Protein AF-J1JVD7-F1 (afdb_monomer)

Foldseek 3Di:
DDDDDDDDPPPDPPDPVVVVVVVPPPPPPPPPPPPPPPPPPVDDQDPLLVLQVVLLCQLQVHDDDDSLLSVVLVVQQCLAPVCLSVLSVVSSVLVVVQPDPHNVSSVVVCVPPDPVSVVSSVQSNCCQQCQWGPQHPVRDTHGRDQQRHCVCVVCPLPDHGPPDDNDDPPPVVDHPPPDDDDPDDPCPVVCVVVPPDPPPDDPQAPPVRDRNPDDPDDDDDPPPDDDDDDDD

Structure (mmCIF, N/CA/C/O backbone):
data_AF-J1JVD7-F1
#
_entry.id   AF-J1JVD7-F1
#
loop_
_atom_site.group_PDB
_atom_site.id
_atom_site.type_symbol
_atom_site.label_atom_id
_atom_site.label_alt_id
_atom_site.label_comp_id
_atom_site.label_asym_id
_atom_site.label_entity_id
_atom_site.label_seq_id
_atom_site.pdbx_PDB_ins_code
_atom_site.Cartn_x
_atom_site.Cartn_y
_atom_site.Cartn_z
_atom_site.occupancy
_atom_site.B_iso_or_equiv
_atom_site.auth_seq_id
_atom_site.auth_comp_id
_atom_site.auth_asym_id
_atom_site.auth_atom_id
_atom_site.pdbx_PDB_model_num
ATOM 1 N N . MET A 1 1 ? 95.348 -6.164 4.898 1.00 37.78 1 MET A N 1
ATOM 2 C CA . MET A 1 1 ? 94.941 -5.083 3.978 1.00 37.78 1 MET A CA 1
ATOM 3 C C . MET A 1 1 ? 94.431 -5.813 2.747 1.00 37.78 1 MET A C 1
ATOM 5 O O . MET A 1 1 ? 95.259 -6.357 2.042 1.00 37.78 1 MET A O 1
ATOM 9 N N . THR A 1 2 ? 93.151 -6.110 2.559 1.00 36.44 2 THR A N 1
ATOM 10 C CA . THR A 1 2 ? 91.871 -5.480 2.934 1.00 36.44 2 THR A CA 1
ATOM 11 C C . THR A 1 2 ? 90.758 -6.541 2.849 1.00 36.44 2 THR A C 1
ATOM 13 O O . THR A 1 2 ? 90.997 -7.617 2.315 1.00 36.44 2 THR A O 1
ATOM 16 N N . GLU A 1 3 ? 89.610 -6.223 3.450 1.00 43.31 3 GLU A N 1
ATOM 17 C CA . GLU A 1 3 ? 88.327 -6.946 3.501 1.00 43.31 3 GLU A CA 1
ATOM 18 C C . GLU A 1 3 ? 87.996 -7.868 2.325 1.00 43.31 3 GLU A C 1
ATOM 20 O O . GLU A 1 3 ? 88.165 -7.470 1.183 1.00 43.31 3 GLU A O 1
ATOM 25 N N . ASP A 1 4 ? 87.374 -9.011 2.634 1.00 40.56 4 ASP A N 1
ATOM 26 C CA . ASP A 1 4 ? 86.220 -9.478 1.869 1.00 40.56 4 ASP A CA 1
ATOM 27 C C . ASP A 1 4 ? 85.226 -10.203 2.790 1.00 40.56 4 ASP A C 1
ATOM 29 O O . ASP A 1 4 ? 85.554 -11.082 3.591 1.00 40.56 4 ASP A O 1
ATOM 33 N N . LEU A 1 5 ? 83.993 -9.724 2.695 1.00 49.41 5 LEU A N 1
ATOM 34 C CA . LEU A 1 5 ? 82.791 -10.081 3.429 1.00 49.41 5 LEU A CA 1
ATOM 35 C C . LEU A 1 5 ? 82.222 -11.402 2.892 1.00 49.41 5 LEU A C 1
ATOM 37 O O . LEU A 1 5 ? 82.011 -11.493 1.688 1.00 49.41 5 LEU A O 1
ATOM 41 N N . ASN A 1 6 ? 81.830 -12.359 3.745 1.00 45.66 6 ASN A N 1
ATOM 42 C CA . ASN A 1 6 ? 80.580 -13.090 3.480 1.00 45.66 6 ASN A CA 1
ATOM 43 C C . ASN A 1 6 ? 79.995 -13.813 4.707 1.00 45.66 6 ASN A C 1
ATOM 45 O O . ASN A 1 6 ? 80.343 -14.939 5.051 1.00 45.66 6 ASN A O 1
ATOM 49 N N . THR A 1 7 ? 79.100 -13.081 5.366 1.00 42.19 7 THR A N 1
ATOM 50 C CA . THR A 1 7 ? 77.788 -13.490 5.895 1.00 42.19 7 THR A CA 1
ATOM 51 C C . THR A 1 7 ? 77.611 -14.860 6.566 1.00 42.19 7 THR A C 1
ATOM 53 O O . THR A 1 7 ? 77.450 -15.903 5.937 1.00 42.19 7 THR A O 1
ATOM 56 N N . SER A 1 8 ? 77.447 -14.762 7.886 1.00 42.88 8 SER A N 1
ATOM 57 C CA . SER A 1 8 ? 76.681 -15.639 8.776 1.00 42.88 8 SER A CA 1
ATOM 58 C C . SER A 1 8 ? 75.358 -16.136 8.168 1.00 42.88 8 SER A C 1
ATOM 60 O O . SER A 1 8 ? 74.419 -15.358 7.998 1.00 42.88 8 SER A O 1
ATOM 62 N N . ASN A 1 9 ? 75.250 -17.446 7.934 1.00 46.84 9 ASN A N 1
ATOM 63 C CA . ASN A 1 9 ? 73.963 -18.136 7.838 1.00 46.84 9 ASN A CA 1
ATOM 64 C C . ASN A 1 9 ? 73.540 -18.582 9.242 1.00 46.84 9 ASN A C 1
ATOM 66 O O . ASN A 1 9 ? 73.713 -19.733 9.635 1.00 46.84 9 ASN A O 1
ATOM 70 N N . SER A 1 10 ? 73.005 -17.642 10.018 1.00 46.34 10 SER A N 1
ATOM 71 C CA . SER A 1 10 ? 72.215 -17.965 11.204 1.00 46.34 10 SER A CA 1
ATOM 72 C C . SER A 1 10 ? 70.753 -18.032 10.774 1.00 46.34 10 SER A C 1
ATOM 74 O O . SER A 1 10 ? 70.113 -17.002 10.548 1.00 46.34 10 SER A O 1
ATOM 76 N N . GLU A 1 11 ? 70.237 -19.249 10.600 1.00 50.94 11 GLU A N 1
ATOM 77 C CA . GLU A 1 11 ? 68.817 -19.491 10.358 1.00 50.94 11 GLU A CA 1
ATOM 78 C C . GLU A 1 11 ? 67.988 -18.889 11.502 1.00 50.94 11 GLU A C 1
ATOM 80 O O . GLU A 1 11 ? 67.894 -19.437 12.602 1.00 50.94 11 GLU A O 1
ATOM 85 N N . LYS A 1 12 ? 67.369 -17.730 11.253 1.00 52.44 12 LYS A N 1
ATOM 86 C CA . LYS A 1 12 ? 66.346 -17.177 12.142 1.00 52.44 12 LYS A CA 1
ATOM 87 C C . LYS A 1 12 ? 65.096 -18.039 12.024 1.00 52.44 12 LYS A C 1
ATOM 89 O O . LYS A 1 12 ? 64.274 -17.846 11.130 1.00 52.44 12 LYS A O 1
ATOM 94 N N . THR A 1 13 ? 64.925 -18.967 12.956 1.00 55.56 13 THR A N 1
ATOM 95 C CA . THR A 1 13 ? 63.657 -19.666 13.154 1.00 55.56 13 THR A CA 1
ATOM 96 C C . THR A 1 13 ? 62.596 -18.648 13.588 1.00 55.56 13 THR A C 1
ATOM 98 O O . THR A 1 13 ? 62.584 -18.129 14.704 1.00 55.56 13 THR A O 1
ATOM 101 N N . LEU A 1 14 ? 61.710 -18.286 12.658 1.00 61.84 14 LEU A N 1
ATOM 102 C CA . LEU A 1 14 ? 60.610 -17.362 12.920 1.00 61.84 14 LEU A CA 1
ATOM 103 C C . LEU A 1 14 ? 59.614 -18.010 13.892 1.00 61.84 14 LEU A C 1
ATOM 105 O O . LEU A 1 14 ? 58.965 -19.012 13.584 1.00 61.84 14 LEU A O 1
ATOM 109 N N . ASN A 1 15 ? 59.483 -17.416 15.080 1.00 67.50 15 ASN A N 1
ATOM 110 C CA . ASN A 1 15 ? 58.556 -17.861 16.116 1.00 67.50 15 ASN A CA 1
ATOM 111 C C . ASN A 1 15 ? 57.098 -17.675 15.661 1.00 67.50 15 ASN A C 1
ATOM 113 O O . ASN A 1 15 ? 56.526 -16.590 15.758 1.00 67.50 15 ASN A O 1
ATOM 117 N N . ARG A 1 16 ? 56.462 -18.769 15.224 1.00 66.75 16 ARG A N 1
ATOM 118 C CA . ARG A 1 16 ? 55.046 -18.818 14.803 1.00 66.75 16 ARG A CA 1
ATOM 119 C C . ARG A 1 16 ? 54.068 -18.317 15.878 1.00 66.75 16 ARG A C 1
ATOM 121 O O . ARG A 1 16 ? 53.029 -17.756 15.550 1.00 66.75 16 ARG A O 1
ATOM 128 N N . ARG A 1 17 ? 54.414 -18.466 17.163 1.00 61.91 17 ARG A N 1
ATOM 129 C CA . ARG A 1 17 ? 53.629 -17.934 18.294 1.00 61.91 17 ARG A CA 1
ATOM 130 C C . ARG A 1 17 ? 53.699 -16.413 18.420 1.00 61.91 17 ARG A C 1
ATOM 132 O O . ARG A 1 17 ? 52.699 -15.802 18.777 1.00 61.91 17 ARG A O 1
ATOM 139 N N . LEU A 1 18 ? 54.839 -15.809 18.085 1.00 58.59 18 LEU A N 1
ATOM 140 C CA . LEU A 1 18 ? 55.010 -14.358 18.139 1.00 58.59 18 LEU A CA 1
ATOM 141 C C . LEU A 1 18 ? 54.213 -13.671 17.020 1.00 58.59 18 LEU A C 1
ATOM 143 O O . LEU A 1 18 ? 53.593 -12.643 17.256 1.00 58.59 18 LEU A O 1
ATOM 147 N N . PHE A 1 19 ? 54.150 -14.293 15.838 1.00 58.12 19 PHE A N 1
ATOM 148 C CA . PHE A 1 19 ? 53.342 -13.818 14.710 1.00 58.12 19 PHE A CA 1
ATOM 149 C C . PHE A 1 19 ? 51.826 -13.892 14.980 1.00 58.12 19 PHE A C 1
ATOM 151 O O . PHE A 1 19 ? 51.084 -12.990 14.604 1.00 58.12 19 PHE A O 1
ATOM 158 N N . LEU A 1 20 ? 51.354 -14.926 15.690 1.00 57.50 20 LEU A N 1
ATOM 159 C CA . LEU A 1 20 ? 49.944 -15.017 16.097 1.00 57.50 20 LEU A CA 1
ATOM 160 C C . LEU A 1 20 ? 49.585 -14.074 17.257 1.00 57.50 20 LEU A C 1
ATOM 162 O O . LEU A 1 20 ? 48.435 -13.655 17.354 1.00 57.50 20 LEU A O 1
ATOM 166 N N . GLN A 1 21 ? 50.544 -13.702 18.111 1.00 55.12 21 GLN A N 1
ATOM 167 C CA . GLN A 1 21 ? 50.305 -12.722 19.177 1.00 55.12 21 GLN A CA 1
ATOM 168 C C . GLN A 1 21 ? 50.224 -11.284 18.652 1.00 55.12 21 GLN A C 1
ATOM 170 O O . GLN A 1 21 ? 49.394 -10.512 19.131 1.00 55.12 21 GLN A O 1
ATOM 175 N N . THR A 1 22 ? 51.020 -10.922 17.643 1.00 56.91 22 THR A N 1
ATOM 176 C CA . THR A 1 22 ? 50.977 -9.577 17.045 1.00 56.91 22 THR A CA 1
ATOM 177 C C . THR A 1 22 ? 49.848 -9.393 16.026 1.00 56.91 22 THR A C 1
ATOM 179 O O . THR A 1 22 ? 49.485 -8.258 15.725 1.00 56.91 22 THR A O 1
ATOM 182 N N . GLY A 1 23 ? 49.227 -10.478 15.550 1.00 52.69 23 GLY A N 1
ATOM 183 C CA . GLY A 1 23 ? 48.096 -10.440 14.615 1.00 52.69 23 GLY A CA 1
ATOM 184 C C . GLY A 1 23 ? 46.740 -10.019 15.205 1.00 52.69 23 GLY A C 1
ATOM 185 O O . GLY A 1 23 ? 45.802 -9.817 14.440 1.00 52.69 23 GLY A O 1
ATOM 186 N N . SER A 1 24 ? 46.600 -9.869 16.531 1.00 52.72 24 SER A N 1
ATOM 187 C CA . SER A 1 24 ? 45.300 -9.521 17.145 1.00 52.72 24 SER A CA 1
ATOM 188 C C . SER A 1 24 ? 45.017 -8.017 17.271 1.00 52.72 24 SER A C 1
ATOM 190 O O . SER A 1 24 ? 43.880 -7.644 17.550 1.00 52.72 24 SER A O 1
ATOM 192 N N . LEU A 1 25 ? 45.996 -7.134 17.028 1.00 51.16 25 LEU A N 1
ATOM 193 C CA . LEU A 1 25 ? 45.817 -5.692 17.271 1.00 51.16 25 LEU A CA 1
ATOM 194 C C . LEU A 1 25 ? 45.397 -4.862 16.045 1.00 51.16 25 LEU A C 1
ATOM 196 O O . LEU A 1 25 ? 45.076 -3.687 16.193 1.00 51.16 25 LEU A O 1
ATOM 200 N N . THR A 1 26 ? 45.340 -5.444 14.845 1.00 48.97 26 THR A N 1
ATOM 201 C CA . THR A 1 26 ? 44.928 -4.739 13.612 1.00 48.97 26 THR A CA 1
ATOM 202 C C . THR A 1 26 ? 43.533 -5.123 13.110 1.00 48.97 26 THR A C 1
ATOM 204 O O . THR A 1 26 ? 43.150 -4.730 12.012 1.00 48.97 26 THR A O 1
ATOM 207 N N . LEU A 1 27 ? 42.734 -5.833 13.917 1.00 47.00 27 LEU A N 1
ATOM 208 C CA . LEU A 1 27 ? 41.345 -6.186 13.585 1.00 47.00 27 LEU A CA 1
ATOM 209 C C . LEU A 1 27 ? 40.287 -5.364 14.346 1.00 47.00 27 LEU A C 1
ATOM 211 O O . LEU A 1 27 ? 39.116 -5.726 14.340 1.00 47.00 27 LEU A O 1
ATOM 215 N N . ALA A 1 28 ? 40.673 -4.269 15.008 1.00 49.25 28 ALA A N 1
ATOM 216 C CA . ALA A 1 28 ? 39.751 -3.455 15.812 1.00 49.25 28 ALA A CA 1
ATOM 217 C C . ALA A 1 28 ? 39.389 -2.086 15.195 1.00 49.25 28 ALA A C 1
ATOM 219 O O . ALA A 1 28 ? 38.564 -1.376 15.758 1.00 49.25 28 ALA A O 1
ATOM 220 N N . VAL A 1 29 ? 39.960 -1.701 14.044 1.00 50.91 29 VAL A N 1
ATOM 221 C CA . VAL A 1 29 ? 39.746 -0.357 13.448 1.00 50.91 29 VAL A CA 1
ATOM 222 C C . VAL A 1 29 ? 38.939 -0.379 12.133 1.00 50.91 29 VAL A C 1
ATOM 224 O O . VAL A 1 29 ? 38.545 0.668 11.635 1.00 50.91 29 VAL A O 1
ATOM 227 N N . VAL A 1 30 ? 38.575 -1.551 11.596 1.00 50.06 30 VAL A N 1
ATOM 228 C CA . VAL A 1 30 ? 37.771 -1.667 10.349 1.00 50.06 30 VAL A CA 1
ATOM 229 C C . VAL A 1 30 ? 36.286 -1.993 10.609 1.00 50.06 30 VAL A C 1
ATOM 231 O O . VAL A 1 30 ? 35.503 -2.152 9.679 1.00 50.06 30 VAL A O 1
ATOM 234 N N . THR A 1 31 ? 35.829 -2.035 11.862 1.00 47.84 31 THR A N 1
ATOM 235 C CA . THR A 1 31 ? 34.408 -2.301 12.180 1.00 47.84 31 THR A CA 1
ATOM 236 C C . THR A 1 31 ? 33.558 -1.042 12.374 1.00 47.84 31 THR A C 1
ATOM 238 O O . THR A 1 31 ? 32.336 -1.138 12.428 1.00 47.84 31 THR A O 1
ATOM 241 N N . MET A 1 32 ? 34.154 0.156 12.394 1.00 50.31 32 MET A N 1
ATOM 242 C CA . MET A 1 32 ? 33.430 1.408 12.674 1.00 50.31 32 MET A CA 1
ATOM 243 C C . MET A 1 32 ? 32.818 2.091 11.429 1.00 50.31 32 MET A C 1
ATOM 245 O O . MET A 1 32 ? 32.389 3.238 11.516 1.00 50.31 32 MET A O 1
ATOM 249 N N . GLY A 1 33 ? 32.803 1.428 10.263 1.00 51.09 33 GLY A N 1
ATOM 250 C CA . GLY A 1 33 ? 32.450 2.068 8.983 1.00 51.09 33 GLY A CA 1
ATOM 251 C C . GLY A 1 33 ? 31.404 1.372 8.105 1.00 51.09 33 GLY A C 1
ATOM 252 O O . GLY A 1 33 ? 30.988 1.966 7.116 1.00 51.09 33 GLY A O 1
ATOM 253 N N . ILE A 1 34 ? 30.953 0.151 8.426 1.00 53.28 34 ILE A N 1
ATOM 254 C CA . ILE A 1 34 ? 30.091 -0.650 7.518 1.00 53.28 34 ILE A CA 1
ATOM 255 C C . ILE A 1 34 ? 28.696 -0.942 8.117 1.00 53.28 34 ILE A C 1
ATOM 257 O O . ILE A 1 34 ? 27.875 -1.633 7.520 1.00 53.28 34 ILE A O 1
ATOM 261 N N . SER A 1 35 ? 28.339 -0.343 9.255 1.00 47.72 35 SER A N 1
ATOM 262 C CA . SER A 1 35 ? 27.020 -0.537 9.891 1.00 47.72 35 SER A CA 1
ATOM 263 C C . SER A 1 35 ? 25.919 0.372 9.320 1.00 47.72 35 SER A C 1
ATOM 265 O O . SER A 1 35 ? 25.165 0.996 10.063 1.00 47.72 35 SER A O 1
ATOM 267 N N . ARG A 1 36 ? 25.821 0.475 7.988 1.00 52.16 36 ARG A N 1
ATOM 268 C CA . ARG A 1 36 ? 24.688 1.124 7.289 1.00 52.16 36 ARG A CA 1
ATOM 269 C C . ARG A 1 36 ? 23.921 0.167 6.375 1.00 52.16 36 ARG A C 1
ATOM 271 O O . ARG A 1 36 ? 23.002 0.599 5.688 1.00 52.16 36 ARG A O 1
ATOM 278 N N . PHE A 1 37 ? 24.228 -1.127 6.398 1.00 51.16 37 PHE A N 1
ATOM 279 C CA . PHE A 1 37 ? 23.258 -2.122 5.962 1.00 51.16 37 PHE A CA 1
ATOM 280 C C . PHE A 1 37 ? 22.371 -2.414 7.162 1.00 51.16 37 PHE A C 1
ATOM 282 O O . PHE A 1 37 ? 22.782 -3.118 8.081 1.00 51.16 37 PHE A O 1
ATOM 289 N N . ASN A 1 38 ? 21.183 -1.808 7.188 1.00 47.78 38 ASN A N 1
ATOM 290 C CA . ASN A 1 38 ? 20.131 -2.229 8.101 1.00 47.78 38 ASN A CA 1
ATOM 291 C C . ASN A 1 38 ? 19.957 -3.735 7.904 1.00 47.78 38 ASN A C 1
ATOM 293 O O . ASN A 1 38 ? 19.417 -4.171 6.886 1.00 47.78 38 ASN A O 1
ATOM 297 N N . ALA A 1 39 ? 20.449 -4.532 8.851 1.00 47.88 39 ALA A N 1
ATOM 298 C CA . ALA A 1 39 ? 19.955 -5.879 9.007 1.00 47.88 39 ALA A CA 1
ATOM 299 C C . ALA A 1 39 ? 18.440 -5.722 9.142 1.00 47.88 39 ALA A C 1
ATOM 301 O O . ALA A 1 39 ? 17.969 -5.011 10.033 1.00 47.88 39 ALA A O 1
ATOM 302 N N . LEU A 1 40 ? 17.691 -6.300 8.203 1.00 55.09 40 LEU A N 1
ATOM 303 C CA . LEU A 1 40 ? 16.257 -6.504 8.337 1.00 55.09 40 LEU A CA 1
ATOM 304 C C . LEU A 1 40 ? 16.077 -7.402 9.561 1.00 55.09 40 LEU A C 1
ATOM 306 O O . LEU A 1 40 ? 16.009 -8.622 9.448 1.00 55.09 40 LEU A O 1
ATOM 310 N N . ALA A 1 41 ? 16.081 -6.802 10.750 1.00 53.69 41 ALA A N 1
ATOM 311 C CA . ALA A 1 41 ? 15.541 -7.438 11.925 1.00 53.69 41 ALA A CA 1
ATOM 312 C C . ALA A 1 41 ? 14.108 -7.797 11.540 1.00 53.69 41 ALA A C 1
ATOM 314 O O . ALA A 1 41 ? 13.330 -6.912 11.161 1.00 53.69 41 ALA A O 1
ATOM 315 N N . ALA A 1 42 ? 13.802 -9.094 11.545 1.00 54.53 42 ALA A N 1
ATOM 316 C CA . ALA A 1 42 ? 12.439 -9.575 11.453 1.00 54.53 42 ALA A CA 1
ATOM 317 C C . ALA A 1 42 ? 11.700 -8.947 12.633 1.00 54.53 42 ALA A C 1
ATOM 319 O O . ALA A 1 42 ? 11.801 -9.389 13.770 1.00 54.53 42 ALA A O 1
ATOM 320 N N . THR A 1 43 ? 11.068 -7.809 12.384 1.00 61.28 43 THR A N 1
ATOM 321 C CA . THR A 1 43 ? 10.161 -7.220 13.347 1.00 61.28 43 THR A CA 1
ATOM 322 C C . THR A 1 43 ? 8.958 -8.152 13.358 1.00 61.28 43 THR A C 1
ATOM 324 O O . THR A 1 43 ? 8.446 -8.499 12.289 1.00 61.28 43 THR A O 1
ATOM 327 N N . ASP A 1 44 ? 8.494 -8.548 14.534 1.00 82.44 44 ASP A N 1
ATOM 328 C CA . ASP A 1 44 ? 7.335 -9.430 14.657 1.00 82.44 44 ASP A CA 1
ATOM 329 C C . ASP A 1 44 ? 6.077 -8.764 14.096 1.00 82.44 44 ASP A C 1
ATOM 331 O O . ASP A 1 44 ? 5.902 -7.545 14.204 1.00 82.44 44 ASP A O 1
ATOM 335 N N . PHE A 1 45 ? 5.223 -9.540 13.431 1.00 87.31 45 PHE A N 1
ATOM 336 C CA . PHE A 1 45 ? 3.943 -9.056 12.918 1.00 87.31 45 PHE A CA 1
ATOM 337 C C . PHE A 1 45 ? 3.004 -8.783 14.099 1.00 87.31 45 PHE A C 1
ATOM 339 O O . PHE A 1 45 ? 2.692 -9.685 14.874 1.00 87.31 45 PHE A O 1
ATOM 346 N N . THR A 1 46 ? 2.607 -7.524 14.271 1.00 92.81 46 THR A N 1
ATOM 347 C CA . THR A 1 46 ? 1.847 -7.070 15.444 1.00 92.81 46 THR A CA 1
ATOM 348 C C . THR A 1 46 ? 0.334 -7.167 15.223 1.00 92.81 46 THR A C 1
ATOM 350 O O . THR A 1 46 ? -0.138 -7.249 14.091 1.00 92.81 46 THR A O 1
ATOM 353 N N . ASP A 1 47 ? -0.457 -7.076 16.299 1.00 93.81 47 ASP A N 1
ATOM 354 C CA . ASP A 1 47 ? -1.928 -6.990 16.206 1.00 93.81 47 ASP A CA 1
ATOM 355 C C . ASP A 1 47 ? -2.393 -5.786 15.360 1.00 93.81 47 ASP A C 1
ATOM 357 O O . ASP A 1 47 ? -3.353 -5.880 14.596 1.00 93.81 47 ASP A O 1
ATOM 361 N N . GLN A 1 48 ? -1.677 -4.659 15.426 1.00 94.25 48 GLN A N 1
ATOM 362 C CA . GLN A 1 48 ? -1.986 -3.490 14.595 1.00 94.25 48 GLN A CA 1
ATOM 363 C C . GLN A 1 48 ? -1.666 -3.737 13.115 1.00 94.25 48 GLN A C 1
ATOM 365 O O . GLN A 1 48 ? -2.439 -3.323 12.250 1.00 94.25 48 GLN A O 1
ATOM 370 N N . ASP A 1 49 ? -0.592 -4.474 12.807 1.00 95.62 49 ASP A N 1
ATOM 371 C CA . ASP A 1 49 ? -0.311 -4.901 11.429 1.00 95.62 49 ASP A CA 1
ATOM 372 C C . ASP A 1 49 ? -1.419 -5.830 10.908 1.00 95.62 49 ASP A C 1
ATOM 374 O O . ASP A 1 49 ? -1.850 -5.699 9.761 1.00 95.62 49 ASP A O 1
ATOM 378 N N . GLN A 1 50 ? -1.941 -6.718 11.762 1.00 95.38 50 GLN A N 1
ATOM 379 C CA . GLN A 1 50 ? -3.059 -7.597 11.420 1.00 95.38 50 GLN A CA 1
ATOM 380 C C . GLN A 1 50 ? -4.348 -6.816 11.145 1.00 95.38 50 GLN A C 1
ATOM 382 O O . GLN A 1 50 ? -5.029 -7.084 10.155 1.00 95.38 50 GLN A O 1
ATOM 387 N N . LYS A 1 51 ? -4.686 -5.833 11.984 1.00 95.56 51 LYS A N 1
ATOM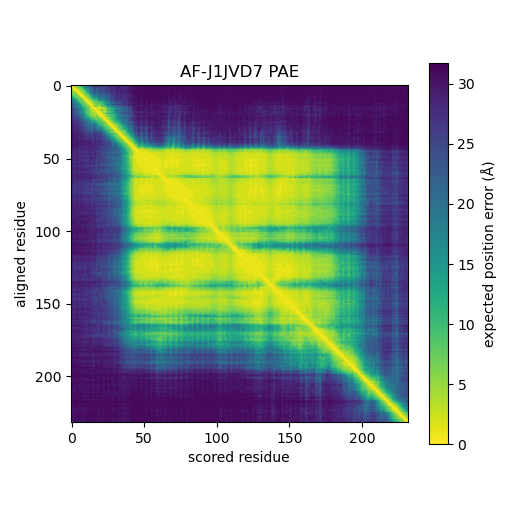 388 C CA . LYS A 1 51 ? -5.859 -4.969 11.772 1.00 95.56 51 LYS A CA 1
ATOM 389 C C . LYS A 1 51 ? -5.735 -4.155 10.492 1.00 95.56 51 LYS A C 1
ATOM 391 O O . LYS A 1 51 ? -6.682 -4.102 9.711 1.00 95.56 51 LYS A O 1
ATOM 396 N N . PHE A 1 52 ? -4.563 -3.573 10.248 1.00 97.44 52 PHE A N 1
ATOM 397 C CA . PHE A 1 52 ? -4.285 -2.862 9.006 1.00 97.44 52 PHE A CA 1
ATOM 398 C C . PHE A 1 52 ? -4.422 -3.778 7.785 1.00 97.44 52 PHE A C 1
ATOM 400 O O . PHE A 1 52 ? -5.023 -3.377 6.788 1.00 97.44 52 PHE A O 1
ATOM 407 N N . LEU A 1 53 ? -3.923 -5.016 7.863 1.00 97.06 53 LEU A N 1
ATOM 408 C CA . LEU A 1 53 ? -4.070 -6.011 6.801 1.00 97.06 53 LEU A CA 1
ATOM 409 C C . LEU A 1 53 ? -5.547 -6.350 6.542 1.00 97.06 53 LEU A C 1
ATOM 411 O O . LEU A 1 53 ? -5.970 -6.347 5.391 1.00 97.06 53 LEU A O 1
ATOM 415 N N . GLN A 1 54 ? -6.345 -6.579 7.590 1.00 95.25 54 GLN A N 1
ATOM 416 C CA . GLN A 1 54 ? -7.782 -6.865 7.468 1.00 95.25 54 GLN A CA 1
ATOM 417 C C . GLN A 1 54 ? -8.546 -5.712 6.807 1.00 95.25 54 GLN A C 1
ATOM 419 O O . GLN A 1 54 ? -9.297 -5.935 5.857 1.00 95.25 54 GLN A O 1
ATOM 424 N N . VAL A 1 55 ? -8.313 -4.479 7.269 1.00 95.62 55 VAL A N 1
ATOM 425 C CA . VAL A 1 55 ? -8.908 -3.272 6.675 1.00 95.62 55 VAL A CA 1
ATOM 426 C C . VAL A 1 55 ? -8.473 -3.127 5.217 1.00 95.62 55 VAL A C 1
ATOM 428 O O . VAL A 1 55 ? -9.306 -2.892 4.349 1.00 95.62 55 VAL A O 1
ATOM 431 N N . SER A 1 56 ? -7.188 -3.329 4.921 1.00 96.94 56 SER A N 1
ATOM 432 C CA . SER A 1 56 ? -6.654 -3.258 3.557 1.00 96.94 56 SER A CA 1
ATOM 433 C C . SER A 1 56 ? -7.302 -4.277 2.618 1.00 96.94 56 SER A C 1
ATOM 435 O O . SER A 1 56 ? -7.677 -3.928 1.499 1.00 96.94 56 SER A O 1
ATOM 437 N N . CYS A 1 57 ? -7.464 -5.525 3.066 1.00 95.56 57 CYS A N 1
ATOM 438 C CA . CYS A 1 57 ? -8.129 -6.582 2.305 1.00 95.56 57 CYS A CA 1
ATOM 439 C C . CYS A 1 57 ? -9.576 -6.198 1.966 1.00 95.56 57 CYS A C 1
ATOM 441 O O . CYS A 1 57 ? -9.983 -6.289 0.807 1.00 95.56 57 CYS A O 1
ATOM 443 N N . PHE A 1 58 ? -10.326 -5.692 2.949 1.00 94.81 58 PHE A N 1
ATOM 444 C CA . PHE A 1 58 ? -11.697 -5.231 2.736 1.00 94.81 58 PHE A CA 1
ATOM 445 C C . PHE A 1 58 ? -11.761 -4.053 1.750 1.00 94.81 58 PHE A C 1
ATOM 447 O O . PHE A 1 58 ? -12.468 -4.125 0.747 1.00 94.81 58 PHE A O 1
ATOM 454 N N . LEU A 1 59 ? -10.966 -3.001 1.984 1.00 94.25 59 LEU A N 1
ATOM 455 C CA . LEU A 1 59 ? -10.971 -1.781 1.167 1.00 94.25 59 LEU A CA 1
ATOM 456 C C . LEU A 1 59 ? -10.540 -2.015 -0.287 1.00 94.25 59 LEU A C 1
ATOM 458 O O . LEU A 1 59 ? -10.968 -1.292 -1.181 1.00 94.25 59 LEU A O 1
ATOM 462 N N . THR A 1 60 ? -9.691 -3.011 -0.536 1.00 94.38 60 THR A N 1
ATOM 463 C CA . THR A 1 60 ? -9.228 -3.356 -1.890 1.00 94.38 60 THR A CA 1
ATOM 464 C C . THR A 1 60 ? -10.042 -4.475 -2.540 1.00 94.38 60 THR A C 1
ATOM 466 O O . THR A 1 60 ? -9.779 -4.827 -3.691 1.00 94.38 60 THR A O 1
ATOM 469 N N . ASN A 1 61 ? -11.030 -5.034 -1.830 1.00 93.88 61 ASN A N 1
ATOM 470 C CA . ASN A 1 61 ? -11.770 -6.228 -2.232 1.00 93.88 61 ASN A CA 1
ATOM 471 C C . ASN A 1 61 ? -10.824 -7.379 -2.646 1.00 93.88 61 ASN A C 1
ATOM 473 O O . ASN A 1 61 ? -10.904 -7.941 -3.744 1.00 93.88 61 ASN A O 1
ATOM 477 N N . ARG A 1 62 ? -9.849 -7.677 -1.780 1.00 92.12 62 ARG A N 1
ATOM 478 C CA . ARG A 1 62 ? -8.856 -8.747 -1.948 1.00 92.12 62 ARG A CA 1
ATOM 479 C C . ARG A 1 62 ? -8.846 -9.621 -0.702 1.00 92.12 62 ARG A C 1
ATOM 481 O O . ARG A 1 62 ? -8.957 -9.128 0.410 1.00 92.12 62 ARG A O 1
ATOM 488 N N . GLN A 1 63 ? -8.680 -10.928 -0.882 1.00 87.88 63 GLN A N 1
ATOM 489 C CA . GLN A 1 63 ? -8.659 -11.870 0.246 1.00 87.88 63 GLN A CA 1
ATOM 490 C C . GLN A 1 63 ? -7.250 -12.055 0.823 1.00 87.88 63 GLN A C 1
ATOM 492 O O . GLN A 1 63 ? -7.097 -12.222 2.027 1.00 87.88 63 GLN A O 1
ATOM 497 N N . ASN A 1 64 ? -6.221 -11.983 -0.030 1.00 87.56 64 ASN A N 1
ATOM 498 C CA . ASN A 1 64 ? -4.846 -12.325 0.327 1.00 87.56 64 ASN A CA 1
ATOM 499 C C . ASN A 1 64 ? -3.875 -11.212 -0.083 1.00 87.56 64 ASN A C 1
ATOM 501 O O . ASN A 1 64 ? -3.269 -11.262 -1.154 1.00 87.56 64 ASN A O 1
ATOM 505 N N . LEU A 1 65 ? -3.715 -10.212 0.781 1.00 95.19 65 LEU A N 1
ATOM 506 C CA . LEU A 1 65 ? -2.614 -9.255 0.683 1.00 95.19 65 LEU A CA 1
ATOM 507 C C . LEU A 1 65 ? -1.392 -9.774 1.454 1.00 95.19 65 LEU A C 1
ATOM 509 O O . LEU A 1 65 ? -1.517 -10.477 2.456 1.00 95.19 65 LEU A O 1
ATOM 513 N N . LYS A 1 66 ? -0.187 -9.436 0.982 1.00 95.25 66 LYS A N 1
ATOM 514 C CA . LYS A 1 66 ? 1.068 -9.873 1.614 1.00 95.25 66 LYS A CA 1
ATOM 515 C C . LYS A 1 66 ? 1.265 -9.162 2.958 1.00 95.25 66 LYS A C 1
ATOM 517 O O . LYS A 1 66 ? 1.345 -7.933 2.992 1.00 95.25 66 LYS A O 1
ATOM 522 N N . SER A 1 67 ? 1.419 -9.926 4.041 1.00 94.94 67 SER A N 1
ATOM 523 C CA . SER A 1 67 ? 1.624 -9.409 5.406 1.00 94.94 67 SER A CA 1
ATOM 524 C C . SER A 1 67 ? 2.846 -8.496 5.522 1.00 94.94 67 SER A C 1
ATOM 526 O O . SER A 1 67 ? 2.770 -7.438 6.144 1.00 94.94 67 SER A O 1
ATOM 528 N N . ASP A 1 68 ? 3.951 -8.848 4.861 1.00 94.56 68 ASP A N 1
ATOM 529 C CA . ASP A 1 68 ? 5.191 -8.063 4.90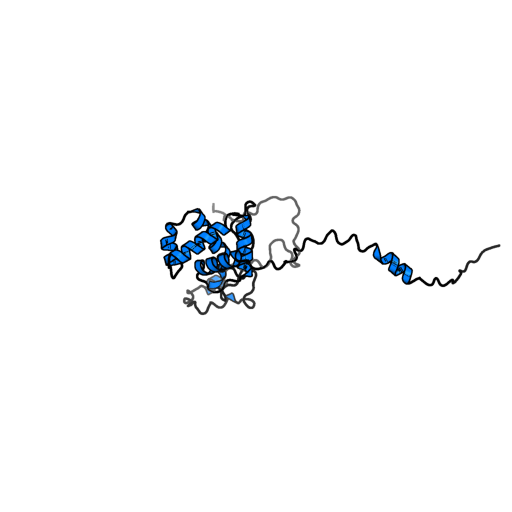5 1.00 94.56 68 ASP A CA 1
ATOM 530 C C . ASP A 1 68 ? 5.021 -6.678 4.268 1.00 94.56 68 ASP A C 1
ATOM 532 O O . ASP A 1 68 ? 5.534 -5.675 4.771 1.00 94.56 68 ASP A O 1
ATOM 536 N N . LEU A 1 69 ? 4.259 -6.607 3.170 1.00 95.75 69 LEU A N 1
ATOM 537 C CA . LEU A 1 69 ? 3.942 -5.342 2.509 1.00 95.75 69 LEU A CA 1
ATOM 538 C C . LEU A 1 69 ? 2.956 -4.522 3.330 1.00 95.75 69 LEU A C 1
ATOM 540 O O . LEU A 1 69 ? 3.125 -3.311 3.424 1.00 95.75 69 LEU A O 1
ATOM 544 N N . ALA A 1 70 ? 1.981 -5.174 3.965 1.00 96.44 70 ALA A N 1
ATOM 545 C CA . ALA A 1 70 ? 1.030 -4.504 4.841 1.00 96.44 70 ALA A CA 1
ATOM 546 C C . ALA A 1 70 ? 1.746 -3.825 6.016 1.00 96.44 70 ALA A C 1
ATOM 548 O O . ALA A 1 70 ? 1.539 -2.642 6.278 1.00 96.44 70 ALA A O 1
ATOM 549 N N . LYS A 1 71 ? 2.680 -4.540 6.647 1.00 95.50 71 LYS A N 1
ATOM 550 C CA . LYS A 1 71 ? 3.533 -3.993 7.699 1.00 95.50 71 LYS A CA 1
ATOM 551 C C . LYS A 1 71 ? 4.364 -2.803 7.222 1.00 95.50 71 LYS A C 1
ATOM 553 O O . LYS A 1 71 ? 4.407 -1.766 7.883 1.00 95.50 71 LYS A O 1
ATOM 558 N N . ARG A 1 72 ? 5.027 -2.937 6.068 1.00 95.56 72 ARG A N 1
ATOM 559 C CA . ARG A 1 72 ? 5.835 -1.858 5.481 1.00 95.56 72 ARG A CA 1
ATOM 560 C C . ARG A 1 72 ? 4.984 -0.627 5.169 1.00 95.56 72 ARG A C 1
ATOM 562 O O . ARG A 1 72 ? 5.388 0.481 5.509 1.00 95.56 72 ARG A O 1
ATOM 569 N N . ALA A 1 73 ? 3.824 -0.820 4.544 1.00 96.38 73 ALA A N 1
ATOM 570 C CA . ALA A 1 73 ? 2.894 0.249 4.202 1.00 96.38 73 ALA A CA 1
ATOM 571 C C . ALA A 1 73 ? 2.427 0.991 5.456 1.00 96.38 73 ALA A C 1
ATOM 573 O O . ALA A 1 73 ? 2.575 2.208 5.531 1.00 96.38 73 ALA A O 1
ATOM 574 N N . ARG A 1 74 ? 1.963 0.258 6.476 1.00 96.75 74 ARG A N 1
ATOM 575 C CA .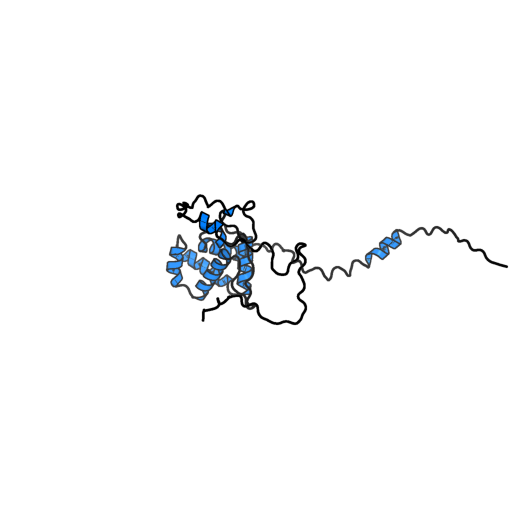 ARG A 1 74 ? 1.560 0.834 7.762 1.00 96.75 74 ARG A CA 1
ATOM 576 C C . ARG A 1 74 ? 2.687 1.646 8.396 1.00 96.75 74 ARG A C 1
ATOM 578 O O . ARG A 1 74 ? 2.465 2.791 8.775 1.00 96.75 74 ARG A O 1
ATOM 585 N N . HIS A 1 75 ? 3.897 1.088 8.468 1.00 95.06 75 HIS A N 1
ATOM 586 C CA . HIS A 1 75 ? 5.046 1.792 9.036 1.00 95.06 75 HIS A CA 1
ATOM 587 C C . HIS A 1 75 ? 5.346 3.103 8.298 1.00 95.06 75 HIS A C 1
ATOM 589 O O . HIS A 1 75 ? 5.581 4.120 8.940 1.00 95.06 75 HIS A O 1
ATOM 595 N N . LEU A 1 76 ? 5.297 3.105 6.962 1.00 94.94 76 LEU A N 1
ATOM 596 C CA . LEU A 1 76 ? 5.542 4.308 6.163 1.00 94.94 76 LEU A CA 1
ATOM 597 C C . LEU A 1 76 ? 4.426 5.351 6.270 1.00 94.94 76 LEU A C 1
ATOM 599 O O . LEU A 1 76 ? 4.713 6.536 6.165 1.00 94.94 76 LEU A O 1
ATOM 603 N N . ILE A 1 77 ? 3.173 4.944 6.468 1.00 95.25 77 ILE A N 1
ATOM 604 C CA . ILE A 1 77 ? 2.075 5.895 6.679 1.00 95.25 77 ILE A CA 1
ATOM 605 C C . ILE A 1 77 ? 2.162 6.503 8.088 1.00 95.25 77 ILE A C 1
ATOM 607 O O . ILE A 1 77 ? 1.951 7.703 8.246 1.00 95.25 77 ILE A O 1
ATOM 611 N N . LEU A 1 78 ? 2.564 5.719 9.094 1.00 94.81 78 LEU A N 1
ATOM 612 C CA . LEU A 1 78 ? 2.751 6.199 10.469 1.00 94.81 78 LEU A CA 1
ATOM 613 C C . LEU A 1 78 ? 3.822 7.288 10.605 1.00 94.81 78 LEU A C 1
ATOM 615 O O . LEU A 1 78 ? 3.726 8.125 11.495 1.00 94.81 78 LEU A O 1
ATOM 619 N N . THR A 1 79 ? 4.835 7.318 9.731 1.00 92.56 79 THR A N 1
ATOM 620 C CA . THR A 1 79 ? 5.826 8.413 9.743 1.00 92.56 79 THR A CA 1
ATOM 621 C C . THR A 1 79 ? 5.259 9.743 9.238 1.00 92.56 79 THR A C 1
ATOM 623 O O . THR A 1 79 ? 5.878 10.790 9.437 1.00 92.56 79 THR A O 1
ATOM 626 N N . ILE A 1 80 ? 4.100 9.713 8.576 1.00 92.44 80 ILE A N 1
ATOM 627 C CA . ILE A 1 80 ? 3.395 10.881 8.038 1.00 92.44 80 ILE A CA 1
ATOM 628 C C . ILE A 1 80 ? 2.294 11.317 9.007 1.00 92.44 80 ILE A C 1
ATOM 630 O O . ILE A 1 80 ? 2.141 12.511 9.264 1.00 92.44 80 ILE A O 1
ATOM 634 N N . ASP A 1 81 ? 1.556 10.347 9.548 1.00 93.19 81 ASP A N 1
ATOM 635 C CA . ASP A 1 81 ? 0.437 10.540 10.464 1.00 93.19 81 ASP A CA 1
ATOM 636 C C . ASP A 1 81 ? 0.593 9.639 11.696 1.00 93.19 81 ASP A C 1
ATOM 638 O O . ASP A 1 81 ? 0.288 8.447 11.664 1.00 93.19 81 ASP A O 1
ATOM 642 N N . GLU A 1 82 ? 1.048 10.225 12.803 1.00 93.38 82 GLU A N 1
ATOM 643 C CA . GLU A 1 82 ? 1.251 9.516 14.074 1.00 93.38 82 GLU A CA 1
ATOM 644 C C . GLU A 1 82 ? -0.061 8.943 14.644 1.00 93.38 82 GLU A C 1
ATOM 646 O O . GLU A 1 82 ? -0.041 7.939 15.351 1.00 93.38 82 GLU A O 1
ATOM 651 N N . GLY A 1 83 ? -1.212 9.540 14.305 1.00 94.31 83 GLY A N 1
ATOM 652 C CA . GLY A 1 83 ? -2.541 9.088 14.729 1.00 94.31 83 GLY A CA 1
ATOM 653 C C . GLY A 1 83 ? -3.171 8.048 13.799 1.00 94.31 83 GLY A C 1
ATOM 654 O O . GLY A 1 83 ? -4.351 7.717 13.948 1.00 94.31 83 GLY A O 1
ATOM 655 N N . PHE A 1 84 ? -2.425 7.544 12.812 1.00 96.00 84 PHE A N 1
ATOM 656 C CA . PHE A 1 84 ? -2.968 6.674 11.773 1.00 96.00 84 PHE A CA 1
ATOM 657 C C . PHE A 1 84 ? -3.533 5.357 12.319 1.00 96.00 84 PHE A C 1
ATOM 659 O O . PHE A 1 84 ? -4.593 4.917 11.874 1.00 96.00 84 PHE A O 1
ATOM 666 N N . ASP A 1 85 ? -2.898 4.749 13.322 1.00 96.12 85 ASP A N 1
ATOM 667 C CA . ASP A 1 85 ? -3.394 3.500 13.916 1.00 96.12 85 ASP A CA 1
ATOM 668 C C . ASP A 1 85 ? -4.778 3.664 14.553 1.00 96.12 85 ASP A C 1
ATOM 670 O O . ASP A 1 85 ? -5.648 2.804 14.402 1.00 96.12 85 ASP A O 1
ATOM 674 N N . ASP A 1 86 ? -5.032 4.795 15.211 1.00 96.06 86 ASP A N 1
ATOM 675 C CA . ASP A 1 86 ? -6.347 5.092 15.781 1.00 96.06 86 ASP A CA 1
ATOM 676 C C . ASP A 1 86 ? -7.406 5.235 14.686 1.00 96.06 86 ASP A C 1
ATOM 678 O O . ASP A 1 86 ? -8.541 4.773 14.842 1.00 96.06 86 ASP A O 1
ATOM 682 N N . LYS A 1 87 ? -7.037 5.825 13.544 1.00 95.50 87 LYS A N 1
ATOM 683 C CA . LYS A 1 87 ? -7.912 5.908 12.369 1.00 95.50 87 LYS A CA 1
ATOM 684 C C . LYS A 1 87 ? -8.191 4.523 11.790 1.00 95.50 87 LYS A C 1
ATOM 686 O O . LYS A 1 87 ? -9.350 4.219 11.521 1.00 95.50 87 LYS A O 1
ATOM 691 N N . VAL A 1 88 ? -7.185 3.653 11.678 1.00 96.31 88 VAL A N 1
ATOM 692 C CA . VAL A 1 88 ? -7.360 2.253 11.247 1.00 96.31 88 VAL A CA 1
ATOM 693 C C . VAL A 1 88 ? -8.311 1.507 12.184 1.00 96.31 88 VAL A C 1
ATOM 695 O O . VAL A 1 88 ? -9.203 0.801 11.714 1.00 96.31 88 VAL A O 1
ATOM 698 N N . ASN A 1 89 ? -8.185 1.697 13.499 1.00 95.50 89 ASN A N 1
ATOM 699 C CA . ASN A 1 89 ? -9.090 1.094 14.479 1.00 95.50 89 ASN A CA 1
ATOM 700 C C . ASN A 1 89 ? -10.538 1.579 14.299 1.00 95.50 89 ASN A C 1
ATOM 702 O O . ASN A 1 89 ? -11.458 0.758 14.274 1.00 95.50 89 ASN A O 1
ATOM 706 N N . LYS A 1 90 ? -10.742 2.887 14.098 1.00 94.06 90 LYS A N 1
ATOM 707 C CA . LYS A 1 90 ? -12.065 3.469 13.812 1.00 94.06 90 LYS A CA 1
ATOM 708 C C . LYS A 1 90 ? -12.654 2.954 12.498 1.00 94.06 90 LYS A C 1
ATOM 710 O O . LYS A 1 90 ? -13.832 2.616 12.466 1.00 94.06 90 LYS A O 1
ATOM 715 N N . ILE A 1 91 ? -11.848 2.842 11.441 1.00 93.44 91 ILE A N 1
ATOM 716 C CA . ILE A 1 91 ? -12.276 2.283 10.148 1.00 93.44 91 ILE A CA 1
ATOM 717 C C . ILE A 1 91 ? -12.682 0.817 10.317 1.00 93.44 91 ILE A C 1
ATOM 719 O O . ILE A 1 91 ? -13.757 0.426 9.877 1.00 93.44 91 ILE A O 1
ATOM 723 N N . ASN A 1 92 ? -11.870 0.011 11.005 1.00 93.38 92 ASN A N 1
ATOM 724 C CA . ASN A 1 92 ? -12.186 -1.392 11.271 1.00 93.38 92 ASN A CA 1
ATOM 725 C C . ASN A 1 92 ? -13.501 -1.543 12.051 1.00 93.38 92 ASN A C 1
ATOM 727 O O . ASN A 1 92 ? -14.319 -2.410 11.750 1.00 93.38 92 ASN A O 1
ATOM 731 N N . GLN A 1 93 ? -13.730 -0.682 13.045 1.00 92.25 93 GLN A N 1
ATOM 732 C CA . GLN A 1 93 ? -14.989 -0.658 13.781 1.00 92.25 93 GLN A CA 1
ATOM 733 C C . GLN A 1 93 ? -16.164 -0.246 12.886 1.00 92.25 93 GLN A C 1
ATOM 735 O O . GLN A 1 93 ? -17.203 -0.900 12.935 1.00 92.25 93 GLN A O 1
ATOM 740 N N . ALA A 1 94 ? -15.995 0.776 12.044 1.00 90.44 94 ALA A N 1
ATOM 741 C CA . ALA A 1 94 ? -17.022 1.213 11.103 1.00 90.44 94 ALA A CA 1
ATOM 742 C C . ALA A 1 94 ? -17.402 0.100 10.111 1.00 90.44 94 ALA A C 1
ATOM 744 O O . ALA A 1 94 ? -18.586 -0.116 9.883 1.00 90.44 94 ALA A O 1
ATOM 745 N N . ILE A 1 95 ? -16.423 -0.651 9.589 1.00 90.56 95 ILE A N 1
ATOM 746 C CA . ILE A 1 95 ? -16.657 -1.808 8.706 1.00 90.56 95 ILE A CA 1
ATOM 747 C C . ILE A 1 95 ? -17.476 -2.887 9.429 1.00 90.56 95 ILE A C 1
ATOM 749 O O . ILE A 1 95 ? -18.427 -3.428 8.874 1.00 90.56 95 ILE A O 1
ATOM 753 N N . LYS A 1 96 ? -17.143 -3.192 10.690 1.00 89.06 96 LYS A N 1
ATOM 754 C CA . LYS A 1 96 ? -17.888 -4.185 11.483 1.00 89.06 96 LYS A CA 1
ATOM 755 C C . LYS A 1 96 ? -19.313 -3.739 11.809 1.00 89.06 96 LYS A C 1
ATOM 757 O O . LYS A 1 96 ? -20.196 -4.580 11.904 1.00 89.06 96 LYS A O 1
ATOM 762 N N . GLN A 1 97 ? -19.523 -2.441 12.018 1.00 88.38 97 GLN A N 1
ATOM 763 C CA . GLN A 1 97 ? -20.828 -1.870 12.358 1.00 88.38 97 GLN A CA 1
ATOM 764 C C . GLN A 1 97 ? -21.733 -1.662 11.145 1.00 88.38 97 GLN A C 1
ATOM 766 O O . GLN A 1 97 ? -22.947 -1.622 11.313 1.00 88.38 97 GLN A O 1
ATOM 771 N N . SER A 1 98 ? -21.171 -1.494 9.947 1.00 84.38 98 SER A N 1
ATOM 772 C CA . SER A 1 98 ? -21.967 -1.215 8.752 1.00 84.38 98 SER A CA 1
ATOM 773 C C . SER A 1 98 ? -22.685 -2.444 8.196 1.00 84.38 98 SER A C 1
ATOM 775 O O . SER A 1 98 ? -23.507 -2.272 7.305 1.00 84.38 98 SER A O 1
ATOM 777 N N . GLU A 1 99 ? -22.342 -3.657 8.657 1.00 79.44 99 GLU A N 1
ATOM 778 C CA . GLU A 1 99 ? -22.825 -4.941 8.109 1.00 79.44 99 GLU A CA 1
ATOM 779 C C . GLU A 1 99 ? -22.659 -5.055 6.577 1.00 79.44 99 GLU A C 1
ATOM 781 O O . GLU A 1 99 ? -23.297 -5.874 5.923 1.00 79.44 99 GLU A O 1
ATOM 786 N N . ALA A 1 100 ? -21.779 -4.233 5.996 1.00 81.44 100 ALA A N 1
ATOM 787 C CA . ALA A 1 100 ? -21.620 -4.117 4.553 1.00 81.44 100 ALA A CA 1
ATOM 788 C C . ALA A 1 100 ? -20.930 -5.368 4.005 1.00 81.44 100 ALA A C 1
ATOM 790 O O . ALA A 1 100 ? -19.868 -5.770 4.491 1.00 81.44 100 ALA A O 1
ATOM 791 N N . HIS A 1 101 ? -21.506 -5.965 2.963 1.00 78.31 101 HIS A N 1
ATOM 792 C CA . HIS A 1 101 ? -20.951 -7.168 2.344 1.00 78.31 101 HIS A CA 1
ATOM 793 C C . HIS A 1 101 ? -19.873 -6.849 1.307 1.00 78.31 101 HIS A C 1
ATOM 795 O O . HIS A 1 101 ? -19.059 -7.711 0.971 1.00 78.31 101 HIS A O 1
ATOM 801 N N . ASN A 1 102 ? -19.861 -5.618 0.796 1.00 81.56 102 ASN A N 1
ATOM 802 C CA . ASN A 1 102 ? -18.902 -5.152 -0.194 1.00 81.56 102 ASN A CA 1
ATOM 803 C C . ASN A 1 102 ? -18.439 -3.715 0.090 1.00 81.56 102 ASN A C 1
ATOM 805 O O . ASN A 1 102 ? -18.997 -2.986 0.915 1.00 81.56 102 ASN A O 1
ATOM 809 N N . ILE A 1 103 ? -17.372 -3.323 -0.608 1.00 86.31 103 ILE A N 1
ATOM 810 C CA . ILE A 1 103 ? -16.778 -1.994 -0.478 1.00 86.31 103 ILE A CA 1
ATOM 811 C C . ILE A 1 103 ? -17.722 -0.887 -0.961 1.00 86.31 103 ILE A C 1
ATOM 813 O O . ILE A 1 103 ? -17.734 0.185 -0.367 1.00 86.31 103 ILE A O 1
ATOM 817 N N . ASP A 1 104 ? -18.548 -1.139 -1.977 1.00 85.06 104 ASP A N 1
ATOM 818 C CA . ASP A 1 104 ? -19.458 -0.134 -2.540 1.00 85.06 104 ASP A CA 1
ATOM 819 C C . ASP A 1 104 ? -20.552 0.264 -1.532 1.00 85.06 104 ASP A C 1
ATOM 821 O O . ASP A 1 104 ? -20.818 1.450 -1.318 1.00 85.06 104 ASP A O 1
ATOM 825 N N . GLU A 1 105 ? -21.122 -0.715 -0.827 1.00 85.56 105 GLU A N 1
ATOM 826 C CA . GLU A 1 105 ? -22.057 -0.527 0.286 1.00 85.56 105 GLU A CA 1
ATOM 827 C C . GLU A 1 105 ? -21.397 0.234 1.439 1.00 85.56 105 GLU A C 1
ATOM 829 O O . GLU A 1 105 ? -21.968 1.195 1.966 1.00 85.56 105 GLU A O 1
ATOM 834 N N . PHE A 1 106 ? -20.165 -0.132 1.800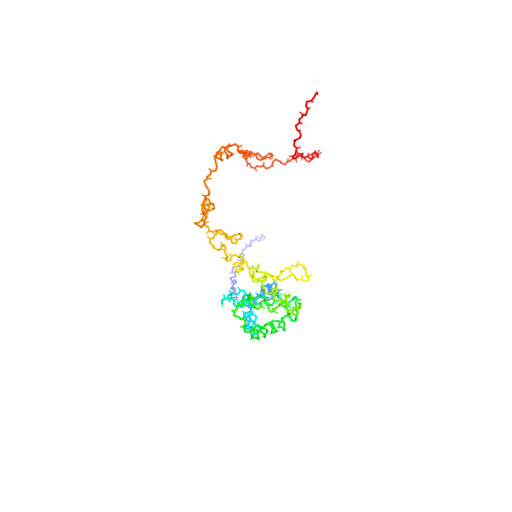 1.00 88.00 106 PHE A N 1
ATOM 835 C CA . PHE A 1 106 ? -19.421 0.594 2.823 1.00 88.00 106 PHE A CA 1
ATOM 836 C C . PHE A 1 106 ? -19.181 2.053 2.417 1.00 88.00 106 PHE A C 1
ATOM 838 O O . PHE A 1 106 ? -19.465 2.952 3.205 1.00 88.00 106 PHE A O 1
ATOM 845 N N . LEU A 1 107 ? -18.739 2.314 1.182 1.00 82.00 107 LEU A N 1
ATOM 846 C CA . LEU A 1 107 ? -18.486 3.664 0.672 1.00 82.00 107 LEU A CA 1
ATOM 847 C C . LEU A 1 107 ? -19.759 4.516 0.586 1.00 82.00 107 LEU A C 1
ATOM 849 O O . LEU A 1 107 ? -19.704 5.718 0.851 1.00 82.00 107 LEU A O 1
ATOM 853 N N . SER A 1 108 ? -20.911 3.900 0.304 1.00 82.06 108 SER A N 1
ATOM 854 C CA . SER A 1 108 ? -22.211 4.585 0.330 1.00 82.06 108 SER A CA 1
ATOM 855 C C . SER A 1 108 ? -22.556 5.134 1.722 1.00 82.06 108 SER A C 1
ATOM 857 O O . SER A 1 108 ? -23.145 6.208 1.856 1.00 82.06 108 SER A O 1
ATOM 859 N N . THR A 1 109 ? -22.107 4.443 2.773 1.00 75.94 109 THR A N 1
ATOM 860 C CA . THR A 1 109 ? -22.265 4.870 4.168 1.00 75.94 109 THR A CA 1
ATOM 861 C C . THR A 1 109 ? -21.099 5.762 4.612 1.00 75.94 109 THR A C 1
ATOM 863 O O . THR A 1 109 ? -21.286 6.685 5.407 1.00 75.94 109 THR A O 1
ATOM 866 N N . ALA A 1 110 ? -19.905 5.550 4.050 1.00 68.88 110 ALA A N 1
ATOM 867 C CA . ALA A 1 110 ? -18.678 6.262 4.395 1.00 68.88 110 ALA A CA 1
ATOM 868 C C . ALA A 1 110 ? -18.641 7.724 3.935 1.00 68.88 110 ALA A C 1
ATOM 870 O O . ALA A 1 110 ? -17.828 8.494 4.439 1.00 68.88 110 ALA A O 1
ATOM 871 N N . GLN A 1 111 ? -19.554 8.169 3.069 1.00 65.56 111 GLN A N 1
ATOM 872 C CA . GLN A 1 111 ? -19.739 9.608 2.825 1.00 65.56 111 GLN A CA 1
ATOM 873 C C . GLN A 1 111 ? -20.098 10.383 4.107 1.00 65.56 111 GLN A C 1
ATOM 875 O O . GLN A 1 111 ? -19.891 11.590 4.170 1.00 65.56 111 GLN A O 1
ATOM 880 N N . LYS A 1 112 ? -20.592 9.690 5.143 1.00 72.62 112 LYS A N 1
ATOM 881 C CA . LYS A 1 112 ? -20.863 10.253 6.474 1.00 72.62 112 LYS A CA 1
ATOM 882 C C . LYS A 1 112 ? -19.673 10.165 7.438 1.00 72.62 112 LYS A C 1
ATOM 884 O O . LYS A 1 112 ? -19.788 10.645 8.563 1.00 72.62 112 LYS A O 1
ATOM 889 N N . LEU A 1 113 ? -18.573 9.510 7.052 1.00 79.31 113 LEU A N 1
ATOM 890 C CA . LEU A 1 113 ? -17.374 9.440 7.888 1.00 79.31 113 LEU A CA 1
ATOM 891 C C . LEU A 1 113 ? -16.689 10.808 7.949 1.00 79.31 113 LEU A C 1
ATOM 893 O O . LEU A 1 113 ? -16.731 11.587 7.000 1.00 79.31 113 LEU A O 1
ATOM 897 N N . ASP A 1 114 ? -16.023 11.058 9.074 1.00 86.12 114 ASP A N 1
ATOM 898 C CA . ASP A 1 114 ? -15.151 12.214 9.261 1.00 86.12 114 ASP A CA 1
ATOM 899 C C . ASP A 1 114 ? -14.092 12.310 8.147 1.00 86.12 114 ASP A C 1
ATOM 901 O O . ASP A 1 114 ? -13.554 11.289 7.703 1.00 86.12 114 ASP A O 1
ATOM 905 N N . VAL A 1 115 ? -13.761 13.538 7.733 1.00 84.94 115 VAL A N 1
ATOM 906 C CA . VAL A 1 115 ? -12.800 13.810 6.646 1.00 84.94 115 VAL A CA 1
ATOM 907 C C . VAL A 1 115 ? -11.456 13.135 6.927 1.00 84.94 115 VAL A C 1
ATOM 909 O O . VAL A 1 115 ? -10.883 12.502 6.044 1.00 84.94 115 VAL A O 1
ATOM 912 N N . GLY A 1 116 ? -11.000 13.145 8.185 1.00 88.06 116 GLY A N 1
ATOM 913 C CA . GLY A 1 116 ? -9.739 12.514 8.567 1.00 88.06 116 GLY A CA 1
ATOM 914 C C . GLY A 1 116 ? -9.727 10.990 8.401 1.00 88.06 116 GLY A C 1
ATOM 915 O O . GLY A 1 116 ? -8.655 10.411 8.211 1.00 88.06 116 GLY A O 1
ATOM 916 N N . LEU A 1 117 ? -10.888 10.325 8.454 1.00 91.19 117 LEU A N 1
ATOM 917 C CA . LEU A 1 117 ? -11.004 8.892 8.166 1.00 91.19 117 LEU A CA 1
ATOM 918 C C . LEU A 1 117 ? -11.060 8.616 6.663 1.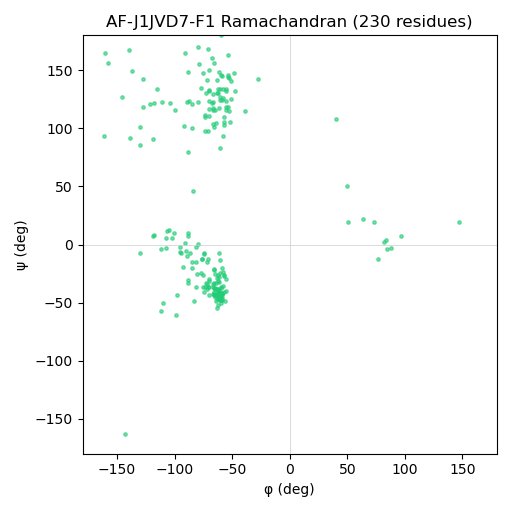00 91.19 117 LEU A C 1
ATOM 920 O O . LEU A 1 117 ? -10.482 7.626 6.218 1.00 91.19 117 LEU A O 1
ATOM 924 N N . GLN A 1 118 ? -11.710 9.482 5.881 1.00 90.69 118 GLN A N 1
ATOM 925 C CA . GLN A 1 118 ? -11.709 9.379 4.418 1.00 90.69 118 GLN A CA 1
ATOM 926 C C . GLN A 1 118 ? -10.288 9.518 3.858 1.00 90.69 118 GLN A C 1
ATOM 928 O O . GLN A 1 118 ? -9.875 8.704 3.030 1.00 90.69 118 GLN A O 1
ATOM 933 N N . ASP A 1 119 ? -9.506 10.461 4.384 1.00 92.25 119 ASP A N 1
ATOM 934 C CA . ASP A 1 119 ? -8.096 10.632 4.021 1.00 92.25 119 ASP A CA 1
ATOM 935 C C . ASP A 1 119 ? -7.266 9.385 4.354 1.00 92.25 119 ASP A C 1
ATOM 937 O O . ASP A 1 119 ? -6.446 8.943 3.548 1.00 92.25 119 ASP A O 1
ATOM 941 N N . ALA A 1 120 ? -7.507 8.762 5.514 1.00 94.38 120 ALA A N 1
ATOM 942 C CA . ALA A 1 120 ? -6.834 7.522 5.895 1.00 94.38 120 ALA A CA 1
ATOM 943 C C . ALA A 1 120 ? -7.219 6.344 4.982 1.00 94.38 120 ALA A C 1
ATOM 945 O O . ALA A 1 120 ? -6.346 5.575 4.582 1.00 94.38 120 ALA A O 1
ATOM 946 N N . ILE A 1 121 ? -8.496 6.219 4.603 1.00 94.31 121 ILE A N 1
ATOM 947 C CA . ILE A 1 121 ? -8.955 5.222 3.622 1.00 94.31 121 ILE A CA 1
ATOM 948 C C . ILE A 1 121 ? -8.239 5.438 2.284 1.00 94.31 121 ILE A C 1
ATOM 950 O O . ILE A 1 121 ? -7.682 4.492 1.724 1.00 94.31 121 ILE A O 1
ATOM 954 N N . MET A 1 122 ? -8.194 6.680 1.794 1.00 93.88 122 MET A N 1
ATOM 955 C CA . MET A 1 122 ? -7.514 7.018 0.543 1.00 93.88 122 MET A CA 1
ATOM 956 C C . MET A 1 122 ? -6.010 6.723 0.619 1.00 93.88 122 MET A C 1
ATOM 958 O O . MET A 1 122 ? -5.444 6.159 -0.319 1.00 93.88 122 MET A O 1
ATOM 962 N N . ALA A 1 123 ? -5.358 7.037 1.740 1.00 95.56 123 ALA A N 1
ATOM 963 C CA . ALA A 1 123 ? -3.951 6.720 1.973 1.00 95.56 123 ALA A CA 1
ATOM 964 C C . ALA A 1 123 ? -3.683 5.208 1.912 1.00 95.56 123 ALA A C 1
ATOM 966 O O . ALA A 1 123 ? -2.713 4.787 1.282 1.00 95.56 123 ALA A O 1
ATOM 967 N N . ILE A 1 124 ? -4.555 4.384 2.505 1.00 96.56 124 ILE A N 1
ATOM 968 C CA . ILE A 1 124 ? -4.448 2.918 2.452 1.00 96.56 124 ILE A CA 1
ATOM 969 C C . ILE A 1 124 ? -4.581 2.428 1.009 1.00 96.56 124 ILE A C 1
ATOM 971 O O . ILE A 1 124 ? -3.703 1.723 0.511 1.00 96.56 124 ILE A O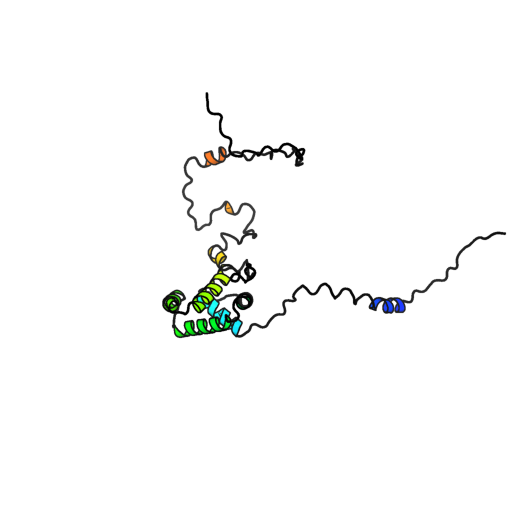 1
ATOM 975 N N . VAL A 1 125 ? -5.665 2.807 0.328 1.00 95.94 125 VAL A N 1
ATOM 976 C CA . VAL A 1 125 ? -5.973 2.310 -1.020 1.00 95.94 125 VAL A CA 1
ATOM 977 C C . VAL A 1 125 ? -4.904 2.746 -2.021 1.00 95.94 125 VAL A C 1
ATOM 979 O O . VAL A 1 125 ? -4.369 1.908 -2.748 1.00 95.94 125 VAL A O 1
ATOM 982 N N . SER A 1 126 ? -4.535 4.029 -2.027 1.00 96.06 126 SER A N 1
ATOM 983 C CA . SER A 1 126 ? -3.484 4.545 -2.913 1.00 96.06 126 SER A CA 1
ATOM 984 C C . SER A 1 126 ? -2.141 3.852 -2.675 1.00 96.06 126 SER A C 1
ATOM 986 O O . SER A 1 126 ? -1.461 3.512 -3.643 1.00 96.06 126 SER A O 1
ATOM 988 N N . SER A 1 127 ? -1.803 3.540 -1.419 1.00 97.19 127 SER A N 1
ATOM 989 C CA . SER A 1 127 ? -0.566 2.828 -1.086 1.00 97.19 127 SER A CA 1
ATOM 990 C C . SER A 1 127 ? -0.491 1.431 -1.694 1.00 97.19 127 SER A C 1
ATOM 992 O O . SER A 1 127 ? 0.566 1.024 -2.179 1.00 97.19 127 SER A O 1
ATOM 994 N N . TRP A 1 128 ? -1.609 0.704 -1.724 1.00 97.50 128 TRP A N 1
ATOM 995 C CA . TRP A 1 128 ? -1.678 -0.615 -2.356 1.00 97.50 128 TRP A CA 1
ATOM 996 C C . TRP A 1 128 ? -1.680 -0.547 -3.881 1.00 97.50 128 TRP A C 1
ATOM 998 O O . TRP A 1 128 ? -1.021 -1.357 -4.534 1.00 97.50 128 TRP A O 1
ATOM 1008 N N . TYR A 1 129 ? -2.400 0.416 -4.456 1.00 96.25 129 TYR A N 1
ATOM 1009 C CA . TYR A 1 129 ? -2.488 0.556 -5.907 1.00 96.25 129 TYR A CA 1
ATOM 1010 C C . TYR A 1 129 ? -1.183 1.039 -6.529 1.00 96.25 129 TYR A C 1
ATOM 1012 O O . TYR A 1 129 ? -0.764 0.476 -7.536 1.00 96.25 129 TYR A O 1
ATOM 1020 N N . LEU A 1 130 ? -0.530 2.031 -5.923 1.00 95.81 130 LEU A N 1
ATOM 1021 C CA . LEU A 1 130 ? 0.680 2.653 -6.462 1.00 95.81 130 LEU A CA 1
ATOM 1022 C C . LEU A 1 130 ? 1.971 2.014 -5.937 1.00 95.81 130 LEU A C 1
ATOM 1024 O O . LEU A 1 130 ? 3.024 2.181 -6.547 1.00 95.81 130 LEU A O 1
ATOM 1028 N N . GLY A 1 131 ? 1.913 1.297 -4.811 1.00 96.19 131 GLY A N 1
ATOM 1029 C CA . GLY A 1 131 ? 3.095 0.709 -4.179 1.00 96.19 131 GLY A CA 1
ATOM 1030 C C . GLY A 1 131 ? 4.010 1.731 -3.488 1.00 96.19 131 GLY A C 1
ATOM 1031 O O . GLY A 1 131 ? 5.179 1.444 -3.218 1.00 96.19 131 GLY A O 1
ATOM 1032 N N . ILE A 1 132 ? 3.492 2.917 -3.171 1.00 96.25 132 ILE A N 1
ATOM 1033 C CA . ILE A 1 132 ? 4.206 4.008 -2.494 1.00 96.25 132 ILE A CA 1
ATOM 1034 C C . ILE A 1 132 ? 3.314 4.633 -1.419 1.00 96.25 132 ILE A C 1
ATOM 1036 O O . ILE A 1 132 ? 2.101 4.652 -1.575 1.00 96.25 132 ILE A O 1
ATOM 1040 N N . SER A 1 133 ? 3.888 5.155 -0.337 1.00 94.94 133 SER A N 1
ATOM 1041 C CA . SER A 1 133 ? 3.121 5.885 0.678 1.00 94.94 133 SER A CA 1
ATOM 1042 C C . SER A 1 133 ? 2.652 7.248 0.146 1.00 94.94 133 SER A C 1
ATOM 1044 O O . SER A 1 133 ? 3.190 7.735 -0.853 1.00 94.94 133 SER A O 1
ATOM 1046 N N . PRO A 1 134 ? 1.734 7.938 0.848 1.00 92.94 134 PRO A N 1
ATOM 1047 C CA . PRO A 1 134 ? 1.497 9.360 0.619 1.00 92.94 134 PRO A CA 1
ATOM 1048 C C . PRO A 1 134 ? 2.791 10.182 0.723 1.00 92.94 134 PRO A C 1
ATOM 1050 O O . PRO A 1 134 ? 3.802 9.721 1.271 1.00 92.94 134 PRO A O 1
ATOM 1053 N N . LEU A 1 135 ? 2.761 11.407 0.192 1.00 89.62 135 LEU A N 1
ATOM 1054 C CA . LEU A 1 135 ? 3.904 12.318 0.245 1.00 89.62 135 LEU A CA 1
ATOM 1055 C C . LEU A 1 135 ? 4.279 12.627 1.697 1.00 89.62 135 LEU A C 1
ATOM 1057 O O . LEU A 1 135 ? 3.446 13.059 2.492 1.00 89.62 135 LEU A O 1
ATOM 1061 N N . GLN A 1 136 ? 5.553 12.429 2.028 1.00 84.56 136 GLN A N 1
ATOM 1062 C CA . GLN A 1 136 ? 6.097 12.838 3.317 1.00 84.56 136 GLN A CA 1
ATOM 1063 C C . GLN A 1 136 ? 6.402 14.344 3.318 1.00 84.56 136 GLN A C 1
ATOM 1065 O O . GLN A 1 136 ? 6.436 15.001 2.276 1.00 84.56 136 GLN A O 1
ATOM 1070 N N . LYS A 1 137 ? 6.719 14.895 4.497 1.00 80.19 137 LYS A N 1
ATOM 1071 C CA . LYS A 1 137 ? 7.103 16.312 4.666 1.00 80.19 137 LYS A CA 1
ATOM 1072 C C . LYS A 1 137 ? 8.313 16.731 3.818 1.00 80.19 137 LYS A C 1
ATOM 1074 O O . LYS A 1 137 ? 8.444 17.901 3.484 1.00 80.19 137 LYS A O 1
ATOM 1079 N N . ASN A 1 138 ? 9.190 15.789 3.471 1.00 81.62 138 ASN A N 1
ATOM 1080 C CA . ASN A 1 138 ? 10.355 16.017 2.609 1.00 81.62 138 ASN A CA 1
ATOM 1081 C C . ASN A 1 138 ? 10.008 16.063 1.103 1.00 81.62 138 ASN A C 1
ATOM 1083 O O . ASN A 1 138 ? 10.913 16.210 0.288 1.00 81.62 138 ASN A O 1
ATOM 1087 N N . GLY A 1 139 ? 8.731 15.912 0.730 1.00 87.56 139 GLY A N 1
ATOM 1088 C CA . GLY A 1 139 ? 8.265 15.924 -0.658 1.00 87.56 139 GLY A CA 1
ATOM 1089 C C . GLY A 1 139 ? 8.425 14.597 -1.405 1.00 87.56 139 GLY A C 1
ATOM 1090 O O . GLY A 1 139 ? 8.066 14.524 -2.578 1.00 87.56 139 GLY A O 1
ATOM 1091 N N . HIS A 1 140 ? 8.924 13.542 -0.756 1.00 88.12 140 HIS A N 1
ATOM 1092 C CA . HIS A 1 140 ? 9.113 12.230 -1.368 1.00 88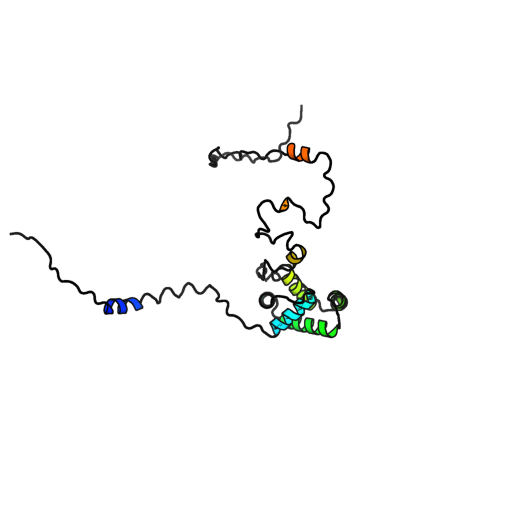.12 140 HIS A CA 1
ATOM 1093 C C . HIS A 1 140 ? 8.205 11.179 -0.714 1.00 88.12 140 HIS A C 1
ATOM 1095 O O . HIS A 1 140 ? 8.121 11.111 0.515 1.00 88.12 140 HIS A O 1
ATOM 1101 N N . PRO A 1 141 ? 7.516 10.338 -1.500 1.00 92.50 141 PRO A N 1
ATOM 1102 C CA . PRO A 1 141 ? 6.765 9.223 -0.950 1.00 92.50 141 PRO A CA 1
ATOM 1103 C C . PRO A 1 141 ? 7.721 8.095 -0.534 1.00 92.50 141 PRO A C 1
ATOM 1105 O O . PRO A 1 141 ? 8.759 7.862 -1.157 1.00 92.50 141 PRO A O 1
ATOM 1108 N N . GLY A 1 142 ? 7.364 7.366 0.518 1.00 93.31 142 GLY A N 1
ATOM 1109 C CA . GLY A 1 142 ? 8.061 6.152 0.924 1.00 93.31 142 GLY A CA 1
ATOM 1110 C C . GLY A 1 142 ? 7.779 5.008 -0.047 1.00 93.31 142 GLY A C 1
ATOM 1111 O O . GLY A 1 142 ? 6.656 4.838 -0.513 1.00 93.31 142 GLY A O 1
ATOM 1112 N N . PHE A 1 143 ? 8.785 4.193 -0.345 1.00 95.31 143 PHE A N 1
ATOM 1113 C CA . PHE A 1 143 ? 8.631 3.067 -1.264 1.00 95.31 143 PHE A CA 1
ATOM 1114 C C . PHE A 1 143 ? 8.146 1.802 -0.541 1.00 95.31 143 PHE A C 1
ATOM 1116 O O . PHE A 1 143 ? 8.805 1.322 0.385 1.00 95.31 143 PHE A O 1
ATOM 1123 N N . ILE A 1 144 ? 7.022 1.230 -0.986 1.00 95.88 144 ILE A N 1
ATOM 1124 C CA . ILE A 1 144 ? 6.471 -0.017 -0.435 1.00 95.88 144 ILE A CA 1
ATOM 1125 C C . ILE A 1 144 ? 6.868 -1.191 -1.328 1.00 95.88 144 ILE A C 1
ATOM 1127 O O . ILE A 1 144 ? 7.554 -2.111 -0.876 1.00 95.88 144 ILE A O 1
ATOM 1131 N N . THR A 1 145 ? 6.444 -1.164 -2.590 1.00 95.25 145 THR A N 1
ATOM 1132 C CA . THR A 1 145 ? 6.687 -2.215 -3.580 1.00 95.25 145 THR A CA 1
ATOM 1133 C C . THR A 1 145 ? 6.564 -1.653 -4.990 1.00 95.25 145 THR A C 1
ATOM 1135 O O . THR A 1 145 ? 5.884 -0.661 -5.217 1.00 95.25 145 THR A O 1
ATOM 1138 N N . PHE A 1 146 ? 7.200 -2.310 -5.952 1.00 93.12 146 PHE A N 1
ATOM 1139 C CA . PHE A 1 146 ? 7.029 -1.992 -7.366 1.00 93.12 146 PHE A CA 1
ATOM 1140 C C . PHE A 1 146 ? 6.259 -3.101 -8.082 1.00 93.12 146 PHE A C 1
ATOM 1142 O O . PHE A 1 146 ? 5.266 -2.847 -8.751 1.00 93.12 146 PHE A O 1
ATOM 1149 N N . THR A 1 147 ? 6.681 -4.351 -7.903 1.00 90.94 147 THR A N 1
ATOM 1150 C CA . THR A 1 147 ? 6.125 -5.504 -8.625 1.00 90.94 147 THR A CA 1
ATOM 1151 C C . THR A 1 147 ? 4.779 -5.977 -8.091 1.00 90.94 147 THR A C 1
ATOM 1153 O O . THR A 1 147 ? 4.026 -6.600 -8.830 1.00 90.94 147 THR A O 1
ATOM 1156 N N . ASP A 1 148 ? 4.481 -5.705 -6.818 1.00 93.06 148 ASP A N 1
ATOM 1157 C CA . ASP A 1 148 ? 3.233 -6.129 -6.167 1.00 93.06 148 ASP A CA 1
ATOM 1158 C C . ASP A 1 148 ? 2.190 -5.001 -6.074 1.00 93.06 148 ASP A C 1
ATOM 1160 O O . ASP A 1 148 ? 1.193 -5.145 -5.370 1.00 93.06 148 ASP A O 1
ATOM 1164 N N . ALA A 1 149 ? 2.416 -3.869 -6.749 1.00 95.19 149 ALA A N 1
ATOM 1165 C CA . ALA A 1 149 ? 1.452 -2.775 -6.791 1.00 95.19 149 ALA A CA 1
ATOM 1166 C C . ALA A 1 149 ? 0.187 -3.212 -7.553 1.00 95.19 149 ALA A C 1
ATOM 1168 O O . ALA A 1 149 ? 0.273 -3.719 -8.677 1.00 95.19 149 ALA A O 1
ATOM 1169 N N . LEU A 1 150 ? -0.993 -3.005 -6.956 1.00 95.19 150 LEU A N 1
ATOM 1170 C CA . LEU A 1 150 ? -2.252 -3.538 -7.495 1.00 95.19 150 LEU A CA 1
ATOM 1171 C C . LEU A 1 150 ? -2.634 -2.923 -8.848 1.00 95.19 150 LEU A C 1
ATOM 1173 O O . LEU A 1 150 ? -3.350 -3.561 -9.614 1.00 95.19 150 LEU A O 1
ATOM 1177 N N . MET A 1 151 ? -2.118 -1.737 -9.201 1.00 94.44 151 MET A N 1
ATOM 1178 C CA . MET A 1 151 ? -2.379 -1.132 -10.515 1.00 94.44 151 MET A CA 1
ATOM 1179 C C . MET A 1 151 ? -1.899 -1.988 -11.695 1.00 94.44 151 MET A C 1
ATOM 1181 O O . MET A 1 151 ? -2.439 -1.873 -12.793 1.00 94.44 151 MET A O 1
ATOM 1185 N N . TYR A 1 152 ? -0.907 -2.860 -11.485 1.00 92.75 152 TYR A N 1
ATOM 1186 C CA . TYR A 1 152 ? -0.409 -3.754 -12.531 1.00 92.75 152 TYR A CA 1
ATOM 1187 C C . TYR A 1 152 ? -1.222 -5.048 -12.655 1.00 92.75 152 TYR A C 1
ATOM 1189 O O . TYR A 1 152 ? -1.115 -5.739 -13.666 1.00 92.75 152 TYR A O 1
ATOM 1197 N N . GLU A 1 153 ? -2.055 -5.387 -11.668 1.00 90.94 153 GLU A N 1
ATOM 1198 C CA . GLU A 1 153 ? -2.813 -6.642 -11.654 1.00 90.94 153 GLU A CA 1
ATOM 1199 C C . GLU A 1 153 ? -3.743 -6.805 -12.876 1.00 90.94 153 GLU A C 1
ATOM 1201 O O . GLU A 1 153 ? -3.673 -7.859 -13.511 1.00 90.94 153 GLU A O 1
ATOM 1206 N N . PRO A 1 154 ? -4.532 -5.791 -13.300 1.00 90.06 154 PRO A N 1
ATOM 1207 C CA . PRO A 1 154 ? -5.446 -5.934 -14.439 1.00 90.06 154 PRO A CA 1
ATOM 1208 C C . PRO A 1 154 ? -4.746 -6.151 -15.786 1.00 90.06 154 PRO A C 1
ATOM 1210 O O . PRO A 1 154 ? -5.360 -6.645 -16.728 1.00 90.06 154 PRO A O 1
ATOM 1213 N N . THR A 1 155 ? -3.475 -5.758 -15.896 1.00 87.62 155 THR A N 1
ATOM 1214 C CA . THR A 1 155 ? -2.684 -5.862 -17.135 1.00 87.62 155 THR A CA 1
ATOM 1215 C C . THR A 1 155 ? -1.620 -6.952 -17.066 1.00 87.62 155 THR A C 1
ATOM 1217 O O . THR A 1 155 ? -0.841 -7.121 -18.007 1.00 87.62 155 THR A O 1
ATOM 1220 N N . LYS A 1 156 ? -1.602 -7.733 -15.981 1.00 86.06 156 LYS A N 1
ATOM 1221 C CA . LYS A 1 156 ? -0.630 -8.800 -15.759 1.00 86.06 156 LYS A CA 1
ATOM 1222 C C . LYS A 1 156 ? -0.678 -9.822 -16.899 1.00 86.06 156 LYS A C 1
ATOM 1224 O O . LYS A 1 156 ? -1.731 -10.365 -17.217 1.00 86.06 156 LYS A O 1
ATOM 1229 N N . GLY A 1 157 ? 0.477 -10.090 -17.507 1.00 80.69 157 GLY A N 1
ATOM 1230 C CA . GLY A 1 157 ? 0.603 -10.992 -18.661 1.00 80.69 157 GLY A CA 1
ATOM 1231 C C . GLY A 1 157 ? 0.330 -10.343 -20.025 1.00 80.69 157 GLY A C 1
ATOM 1232 O O . GLY A 1 157 ? 0.487 -11.001 -21.050 1.00 80.69 157 GLY A O 1
ATOM 1233 N N . ILE A 1 158 ? -0.064 -9.064 -20.052 1.00 81.12 158 ILE A N 1
ATOM 1234 C CA . ILE A 1 158 ? -0.185 -8.257 -21.276 1.00 81.12 158 ILE A CA 1
ATOM 1235 C C . ILE A 1 158 ? 0.887 -7.168 -21.269 1.00 81.12 158 ILE A C 1
ATOM 1237 O O . ILE A 1 158 ? 1.729 -7.109 -22.163 1.00 81.12 158 ILE A O 1
ATOM 1241 N N . THR A 1 159 ? 0.874 -6.339 -20.226 1.00 80.50 159 THR A N 1
ATOM 1242 C CA . THR A 1 159 ? 1.833 -5.258 -20.015 1.00 80.50 159 THR A CA 1
ATOM 1243 C C . THR A 1 159 ? 2.593 -5.545 -18.735 1.00 80.50 159 THR A C 1
ATOM 1245 O O . THR A 1 159 ? 2.007 -5.683 -17.662 1.00 80.50 159 THR A O 1
ATOM 1248 N N . ASN A 1 160 ? 3.913 -5.637 -18.839 1.00 76.50 160 ASN A N 1
ATOM 1249 C CA . ASN A 1 160 ? 4.746 -5.771 -17.657 1.00 76.50 160 ASN A CA 1
ATOM 1250 C C . ASN A 1 160 ? 4.948 -4.433 -16.948 1.00 76.50 160 ASN A C 1
ATOM 1252 O O . ASN A 1 160 ? 4.935 -3.386 -17.604 1.00 76.50 160 ASN A O 1
ATOM 1256 N N . PRO A 1 161 ? 5.240 -4.465 -15.633 1.00 84.62 161 PRO A N 1
ATOM 1257 C CA . PRO A 1 161 ? 5.799 -3.309 -14.957 1.00 84.62 161 PRO A CA 1
ATOM 1258 C C . PRO A 1 161 ? 7.018 -2.782 -15.735 1.00 84.62 161 PRO A C 1
ATOM 1260 O O . PRO A 1 161 ? 7.816 -3.588 -16.234 1.00 84.62 161 PRO A O 1
ATOM 1263 N N . PRO A 1 162 ? 7.192 -1.452 -15.837 1.00 82.88 162 PRO A N 1
ATOM 1264 C CA . PRO A 1 162 ? 8.365 -0.856 -16.467 1.00 82.88 162 PRO A CA 1
ATOM 1265 C C . PRO A 1 162 ? 9.666 -1.487 -15.952 1.00 82.88 162 PRO A C 1
ATOM 1267 O O . PRO A 1 162 ? 9.739 -1.901 -14.798 1.00 82.88 162 PRO A O 1
ATOM 1270 N N . THR A 1 163 ? 10.694 -1.568 -16.800 1.00 86.38 163 THR A N 1
ATOM 1271 C CA . THR A 1 163 ? 11.994 -2.215 -16.500 1.00 86.38 163 THR A CA 1
ATOM 1272 C C . THR A 1 163 ? 11.986 -3.754 -16.530 1.00 86.38 163 THR A C 1
ATOM 1274 O O . THR A 1 163 ? 13.058 -4.350 -16.612 1.00 86.38 163 THR A O 1
ATOM 1277 N N . TYR A 1 164 ? 10.825 -4.423 -16.563 1.00 85.69 164 TYR A N 1
ATOM 1278 C CA . TYR A 1 164 ? 10.749 -5.888 -16.668 1.00 85.69 164 TYR A CA 1
ATOM 1279 C C . TYR A 1 164 ? 10.354 -6.352 -18.074 1.00 85.69 164 TYR A C 1
ATOM 1281 O O . TYR A 1 164 ? 9.269 -6.052 -18.570 1.00 85.69 164 TYR A O 1
ATOM 1289 N N . ALA A 1 165 ? 11.204 -7.163 -18.708 1.00 79.88 165 ALA A N 1
ATOM 1290 C CA . ALA A 1 165 ? 10.873 -7.806 -19.979 1.00 79.88 165 ALA A CA 1
ATOM 1291 C C . ALA A 1 165 ? 9.803 -8.896 -19.779 1.00 79.88 165 ALA A C 1
ATOM 1293 O O . ALA A 1 165 ? 9.898 -9.696 -18.851 1.00 79.88 165 ALA A O 1
ATOM 1294 N N . HIS A 1 166 ? 8.770 -8.906 -20.628 1.00 71.88 166 HIS A N 1
ATOM 1295 C CA . HIS A 1 166 ? 7.678 -9.890 -20.563 1.00 71.88 166 HIS A CA 1
ATOM 1296 C C . HIS A 1 166 ? 8.038 -11.198 -21.257 1.00 71.88 166 HIS A C 1
ATOM 1298 O O . HIS A 1 166 ? 7.877 -12.279 -20.699 1.00 71.88 166 HIS A O 1
ATOM 1304 N N . ALA A 1 167 ? 8.561 -11.083 -22.471 1.00 72.25 167 ALA A N 1
ATOM 1305 C CA . ALA A 1 167 ? 9.005 -12.195 -23.287 1.00 72.25 167 ALA A CA 1
ATOM 1306 C C . ALA A 1 167 ? 10.268 -11.773 -24.054 1.00 72.25 167 ALA A C 1
ATOM 1308 O O . ALA A 1 167 ? 10.924 -10.792 -23.696 1.00 72.25 167 ALA A O 1
ATOM 1309 N N . GLY A 1 168 ? 10.618 -12.521 -25.100 1.00 79.06 168 GLY A N 1
ATOM 1310 C CA . GLY A 1 168 ? 11.725 -12.174 -25.983 1.00 79.06 168 GLY A CA 1
ATOM 1311 C C . GLY A 1 168 ? 11.555 -10.815 -26.670 1.00 79.06 168 GLY A C 1
ATOM 1312 O O . GLY A 1 168 ? 10.563 -10.097 -26.504 1.00 79.06 168 GLY A O 1
ATOM 1313 N N . THR A 1 169 ? 12.547 -10.466 -27.482 1.00 80.31 169 THR A N 1
ATOM 1314 C CA . THR A 1 169 ? 12.484 -9.277 -28.333 1.00 80.31 169 THR A CA 1
ATOM 1315 C C . THR A 1 169 ? 11.217 -9.298 -29.195 1.00 80.31 169 THR A C 1
ATOM 1317 O O . THR A 1 169 ? 10.748 -10.357 -29.610 1.00 80.31 169 THR A O 1
ATOM 1320 N N . ASN A 1 170 ? 10.649 -8.118 -29.462 1.00 81.19 170 ASN A N 1
ATOM 1321 C CA . ASN A 1 170 ? 9.485 -7.944 -30.335 1.00 81.19 170 ASN A CA 1
ATOM 1322 C C . ASN A 1 170 ? 8.174 -8.616 -29.875 1.00 81.19 170 ASN A C 1
ATOM 1324 O O . ASN A 1 170 ? 7.278 -8.826 -30.693 1.00 81.19 170 ASN A O 1
ATOM 1328 N N . TYR A 1 171 ? 8.008 -8.917 -28.582 1.00 77.25 171 TYR A N 1
ATOM 1329 C CA . TYR A 1 171 ? 6.770 -9.526 -28.070 1.00 77.25 171 TYR A CA 1
ATOM 1330 C C . TYR A 1 171 ? 5.500 -8.704 -28.370 1.00 77.25 171 TYR A C 1
ATOM 1332 O O . TYR A 1 171 ? 4.419 -9.270 -28.496 1.00 77.25 171 TYR A O 1
ATOM 1340 N N . TRP A 1 172 ? 5.637 -7.384 -28.523 1.00 79.69 172 TRP A N 1
ATOM 1341 C CA . TRP A 1 172 ? 4.550 -6.440 -28.800 1.00 79.69 172 TRP A CA 1
ATOM 1342 C C . TRP A 1 172 ? 4.021 -6.481 -30.243 1.00 79.69 172 TRP A C 1
ATOM 1344 O O . TRP A 1 172 ? 3.042 -5.802 -30.538 1.00 79.69 172 TRP A O 1
ATOM 1354 N N . ILE A 1 173 ? 4.652 -7.234 -31.158 1.00 83.00 173 ILE A N 1
ATOM 1355 C CA . ILE A 1 173 ? 4.168 -7.365 -32.547 1.00 83.00 173 ILE A CA 1
ATOM 1356 C C . ILE A 1 173 ? 2.815 -8.080 -32.588 1.00 83.00 173 ILE A C 1
ATOM 1358 O O . ILE A 1 173 ? 1.957 -7.744 -33.405 1.00 83.00 173 ILE A O 1
ATOM 1362 N N . ASN A 1 174 ? 2.628 -9.072 -31.719 1.00 80.19 174 ASN A N 1
ATOM 1363 C CA . ASN A 1 174 ? 1.397 -9.842 -31.676 1.00 80.19 174 ASN A CA 1
ATOM 1364 C C . ASN A 1 174 ? 0.415 -9.163 -30.714 1.00 80.19 174 ASN A C 1
ATOM 1366 O O . ASN A 1 174 ? 0.750 -8.980 -29.541 1.00 80.19 174 ASN A O 1
ATOM 1370 N N . PRO A 1 175 ? -0.792 -8.799 -31.172 1.00 79.12 175 PRO A N 1
ATOM 1371 C CA . PRO A 1 175 ? -1.789 -8.219 -30.291 1.00 79.12 175 PRO A CA 1
ATOM 1372 C C . PRO A 1 175 ? -2.255 -9.245 -29.247 1.00 79.12 175 PRO A C 1
ATOM 1374 O O . PRO A 1 175 ? -2.183 -10.456 -29.485 1.00 79.12 175 PRO A O 1
ATOM 1377 N N . PRO A 1 176 ? -2.768 -8.780 -28.095 1.00 80.19 176 PRO A N 1
ATOM 1378 C CA . PRO A 1 176 ? -3.340 -9.667 -27.092 1.00 80.19 176 PRO A CA 1
ATOM 1379 C C . PRO A 1 176 ? -4.516 -10.450 -27.685 1.00 80.19 176 PRO A C 1
ATOM 1381 O O . PRO A 1 176 ? -5.296 -9.904 -28.465 1.00 80.19 176 PRO A O 1
ATOM 1384 N N . GLN A 1 177 ? -4.706 -11.701 -27.257 1.00 80.31 177 GLN A N 1
ATOM 1385 C CA . GLN A 1 177 ? -5.803 -12.556 -27.741 1.00 80.31 177 GLN A CA 1
ATOM 1386 C C . GLN A 1 177 ? -7.202 -11.956 -27.508 1.00 80.31 177 GLN A C 1
ATOM 1388 O O . GLN A 1 177 ? -8.149 -12.300 -28.210 1.00 80.31 177 GLN A O 1
ATOM 1393 N N . SER A 1 178 ? -7.339 -11.052 -26.534 1.00 80.62 178 SER A N 1
ATOM 1394 C CA . SER A 1 178 ? -8.588 -10.352 -26.223 1.00 80.62 178 SER A CA 1
ATOM 1395 C C . SER A 1 178 ? -8.939 -9.230 -27.209 1.00 80.62 178 SER A C 1
ATOM 1397 O O . SER A 1 178 ? -10.070 -8.744 -27.192 1.00 80.62 178 SER A O 1
ATOM 1399 N N . VAL A 1 179 ? -8.010 -8.813 -28.075 1.00 81.19 179 VAL A N 1
ATOM 1400 C CA . VAL A 1 179 ? -8.205 -7.696 -29.005 1.00 81.19 179 VAL A CA 1
ATOM 1401 C C . VAL A 1 179 ? -8.544 -8.226 -30.396 1.00 81.19 179 VAL A C 1
ATOM 1403 O O . VAL A 1 179 ? -7.719 -8.844 -31.067 1.00 81.19 179 VAL A O 1
ATOM 1406 N N . LYS A 1 180 ? -9.758 -7.930 -30.875 1.00 82.19 180 LYS A N 1
ATOM 1407 C CA . LYS A 1 180 ? -10.101 -8.103 -32.292 1.00 82.19 180 LYS A CA 1
ATOM 1408 C C . LYS A 1 180 ? -9.425 -6.998 -33.093 1.00 82.19 180 LYS A C 1
ATOM 1410 O O . LYS A 1 180 ? -9.782 -5.830 -32.963 1.00 82.19 180 LYS A O 1
ATOM 1415 N N . ILE A 1 181 ? -8.449 -7.377 -33.906 1.00 76.50 181 ILE A N 1
ATOM 1416 C CA . ILE A 1 181 ? -7.718 -6.445 -34.762 1.00 76.50 181 ILE A CA 1
ATOM 1417 C C . ILE A 1 181 ? -8.694 -5.931 -35.831 1.00 76.50 181 ILE A C 1
ATOM 1419 O O . ILE A 1 181 ? -9.258 -6.755 -36.559 1.00 76.50 181 ILE A O 1
ATOM 1423 N N . PRO A 1 182 ? -8.931 -4.611 -35.944 1.00 78.81 182 PRO A N 1
ATOM 1424 C CA . PRO A 1 182 ? -9.691 -4.084 -37.068 1.00 78.81 182 PRO A CA 1
ATOM 1425 C C . PRO A 1 182 ? -8.954 -4.405 -38.378 1.00 78.81 182 PRO A C 1
ATOM 1427 O O . PRO A 1 182 ? -7.719 -4.469 -38.381 1.00 78.81 182 PRO A O 1
ATOM 1430 N N . PRO A 1 183 ? -9.672 -4.616 -39.497 1.00 80.88 183 PRO A N 1
ATOM 1431 C CA . PRO A 1 183 ? -9.018 -4.780 -40.787 1.00 80.88 183 PRO A CA 1
ATOM 1432 C C . PRO A 1 183 ? -8.122 -3.566 -41.040 1.00 80.88 183 PRO A C 1
ATOM 1434 O O . PRO A 1 183 ? -8.536 -2.430 -40.809 1.00 80.88 183 PRO A O 1
ATOM 1437 N N . MET A 1 184 ? -6.879 -3.816 -41.452 1.00 75.50 184 MET A N 1
ATOM 1438 C CA . MET A 1 184 ? -5.911 -2.757 -41.728 1.00 75.50 184 MET A CA 1
ATOM 1439 C C . MET A 1 184 ? -6.477 -1.831 -42.821 1.00 75.50 184 MET A C 1
ATOM 1441 O O . MET A 1 184 ? -6.813 -2.342 -43.888 1.00 75.50 184 MET A O 1
ATOM 1445 N N . PRO A 1 185 ? -6.584 -0.508 -42.584 1.00 78.38 185 PRO A N 1
ATOM 1446 C CA . PRO A 1 185 ? -6.965 0.448 -43.618 1.00 78.38 185 PRO A CA 1
ATOM 1447 C C . PRO A 1 185 ? -6.102 0.346 -44.879 1.00 78.38 185 PRO A C 1
ATOM 1449 O O . PRO A 1 185 ? -4.881 0.149 -44.799 1.00 78.38 185 PRO A O 1
ATOM 1452 N N . ASP A 1 186 ? -6.734 0.538 -46.036 1.00 80.19 186 ASP A N 1
ATOM 1453 C CA . ASP A 1 186 ? -6.047 0.572 -47.323 1.00 80.19 186 ASP A CA 1
ATOM 1454 C C . ASP A 1 186 ? -4.931 1.638 -47.309 1.00 80.19 186 ASP A C 1
ATOM 1456 O O . ASP A 1 186 ? -5.112 2.757 -46.827 1.00 80.19 186 ASP A O 1
ATOM 1460 N N . GLY A 1 187 ? -3.739 1.282 -47.800 1.00 75.06 187 GLY A N 1
ATOM 1461 C CA . GLY A 1 187 ? -2.602 2.207 -47.930 1.00 75.06 187 GLY A CA 1
ATOM 1462 C C . GLY A 1 187 ? -1.664 2.350 -46.716 1.00 75.06 187 GLY A C 1
ATOM 1463 O O . GLY A 1 187 ? -0.627 3.003 -46.837 1.00 75.06 187 GLY A O 1
ATOM 1464 N N . ILE A 1 188 ? -1.912 1.707 -45.564 1.00 71.31 188 ILE A N 1
ATOM 1465 C CA . ILE A 1 188 ? -1.004 1.799 -44.389 1.00 71.31 188 ILE A CA 1
ATOM 1466 C C . ILE A 1 188 ? 0.420 1.309 -44.684 1.00 71.31 188 ILE A C 1
ATOM 1468 O O . ILE A 1 188 ? 1.400 1.896 -44.218 1.00 71.31 188 ILE A O 1
ATOM 1472 N N . ARG A 1 189 ? 0.560 0.263 -45.505 1.00 70.56 189 ARG A N 1
ATOM 1473 C CA . ARG A 1 189 ? 1.877 -0.223 -45.946 1.00 70.56 189 ARG A CA 1
ATOM 1474 C C . ARG A 1 189 ? 2.640 0.828 -46.757 1.00 70.56 189 ARG A C 1
ATOM 1476 O O . ARG A 1 189 ? 3.863 0.898 -46.663 1.00 70.56 189 ARG A O 1
ATOM 1483 N N . GLU A 1 190 ? 1.936 1.682 -47.497 1.00 75.88 190 GLU A N 1
ATOM 1484 C CA . GLU A 1 190 ? 2.552 2.779 -48.244 1.00 75.88 190 GLU A CA 1
ATOM 1485 C C . GLU A 1 190 ? 3.029 3.906 -47.329 1.00 75.88 190 GLU A C 1
ATOM 1487 O O . GLU A 1 190 ? 4.037 4.538 -47.625 1.00 75.88 190 GLU A O 1
ATOM 1492 N N . TRP A 1 191 ? 2.344 4.167 -46.211 1.00 69.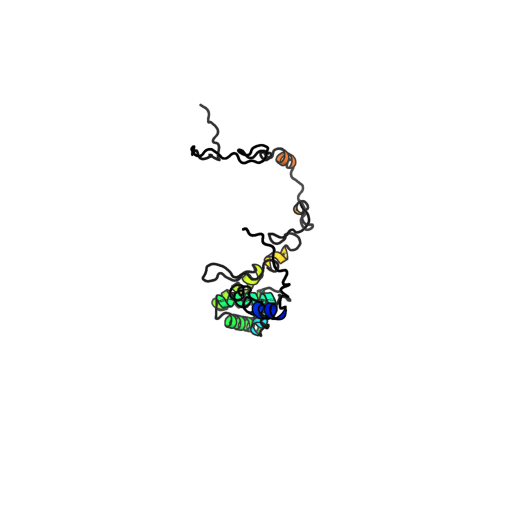62 191 TRP A N 1
ATOM 1493 C CA . TRP A 1 191 ? 2.818 5.123 -45.204 1.00 69.62 191 TRP A CA 1
ATOM 1494 C C . TRP A 1 191 ? 4.111 4.644 -44.530 1.00 69.62 191 TRP A C 1
ATOM 1496 O O . TRP A 1 191 ? 5.058 5.418 -44.405 1.00 69.62 191 TRP A O 1
ATOM 1506 N N . GLY A 1 192 ? 4.203 3.355 -44.184 1.00 70.94 192 GLY A N 1
ATOM 1507 C CA . GLY A 1 192 ? 5.442 2.760 -43.666 1.00 70.94 192 GLY A CA 1
ATOM 1508 C C . GLY A 1 192 ? 6.607 2.864 -44.659 1.00 70.94 192 GLY A C 1
ATOM 1509 O O . GLY A 1 192 ? 7.708 3.255 -44.286 1.00 70.94 192 GLY A O 1
ATOM 1510 N N . ASN A 1 193 ? 6.351 2.605 -45.944 1.00 70.88 193 ASN A N 1
ATOM 1511 C CA . ASN A 1 193 ? 7.366 2.720 -46.997 1.00 70.88 193 ASN A CA 1
ATOM 1512 C C . ASN A 1 193 ? 7.773 4.172 -47.304 1.00 70.88 193 ASN A C 1
ATOM 1514 O O . ASN A 1 193 ? 8.911 4.412 -47.705 1.00 70.88 193 ASN A O 1
ATOM 1518 N N . ARG A 1 194 ? 6.854 5.129 -47.123 1.00 69.88 194 ARG A N 1
ATOM 1519 C CA . ARG A 1 194 ? 7.099 6.574 -47.273 1.00 69.88 194 ARG A CA 1
ATOM 1520 C C . ARG A 1 194 ? 7.630 7.235 -46.004 1.00 69.88 194 ARG A C 1
ATOM 1522 O O . ARG A 1 194 ? 7.982 8.412 -46.051 1.00 69.88 194 ARG A O 1
ATOM 1529 N N . SER A 1 195 ? 7.678 6.517 -44.882 1.00 67.56 195 SER A N 1
ATOM 1530 C CA . SER A 1 195 ? 8.207 7.068 -43.640 1.00 67.56 195 SER A CA 1
ATOM 1531 C C . SER A 1 195 ? 9.674 7.456 -43.855 1.00 67.56 195 SER A C 1
ATOM 1533 O O . SER A 1 195 ? 10.426 6.662 -44.434 1.00 67.56 195 SER A O 1
ATOM 1535 N N . PRO A 1 196 ? 10.102 8.656 -43.419 1.00 70.38 196 PRO A N 1
ATOM 1536 C CA . PRO A 1 196 ? 11.493 9.072 -43.517 1.00 70.38 196 PRO A CA 1
ATOM 1537 C C . PRO A 1 196 ? 12.377 8.003 -42.881 1.00 70.38 196 PRO A C 1
ATOM 1539 O O . PRO A 1 196 ? 12.273 7.725 -41.685 1.00 70.38 196 PRO A O 1
ATOM 1542 N N . LYS A 1 197 ? 13.224 7.355 -43.686 1.00 66.31 197 LYS A N 1
ATOM 1543 C CA . LYS A 1 197 ? 14.213 6.423 -43.146 1.00 66.31 197 LYS A CA 1
ATOM 1544 C C . LYS A 1 197 ? 15.100 7.237 -42.214 1.00 66.31 197 LYS A C 1
ATOM 1546 O O . LYS A 1 197 ? 15.640 8.258 -42.642 1.00 66.31 197 LYS A O 1
ATOM 1551 N N . GLY A 1 198 ? 15.206 6.813 -40.952 1.00 56.34 198 GLY A N 1
ATOM 1552 C CA . GLY A 1 198 ? 16.068 7.479 -39.979 1.00 56.34 198 GLY A CA 1
ATOM 1553 C C . GLY A 1 198 ? 17.440 7.713 -40.602 1.00 56.34 198 GLY A C 1
ATOM 1554 O O . GLY A 1 198 ? 17.967 6.819 -41.269 1.00 56.34 198 GLY A O 1
ATOM 1555 N N . HIS A 1 199 ? 17.975 8.928 -40.470 1.00 51.31 199 HIS A N 1
ATOM 1556 C CA . HIS A 1 199 ? 19.270 9.271 -41.041 1.00 51.31 199 HIS A CA 1
ATOM 1557 C C . HIS A 1 199 ? 20.315 8.294 -40.491 1.00 51.31 199 HIS A C 1
ATOM 1559 O O . HIS A 1 199 ? 20.689 8.363 -39.325 1.00 51.31 199 HIS A O 1
ATOM 1565 N N . GLY A 1 200 ? 20.756 7.348 -41.329 1.00 55.91 200 GLY A N 1
ATOM 1566 C CA . GLY A 1 200 ? 21.725 6.309 -40.961 1.00 55.91 200 GLY A CA 1
ATOM 1567 C C . GLY A 1 200 ? 23.089 6.865 -40.539 1.00 55.91 200 GLY A C 1
ATOM 1568 O O . GLY A 1 200 ? 23.927 6.120 -40.046 1.00 55.91 200 GLY A O 1
ATOM 1569 N N . GLN A 1 201 ? 23.296 8.173 -40.698 1.00 51.88 201 GLN A N 1
ATOM 1570 C CA . GLN A 1 201 ? 24.371 8.929 -40.078 1.00 51.88 201 GLN A CA 1
ATOM 1571 C C . GLN A 1 201 ? 23.772 10.049 -39.232 1.00 51.88 201 GLN A C 1
ATOM 1573 O O . GLN A 1 201 ? 23.069 10.923 -39.742 1.00 51.88 201 GLN A O 1
ATOM 1578 N N . ILE A 1 202 ? 24.081 10.031 -37.937 1.00 52.09 202 ILE A N 1
ATOM 1579 C CA . ILE A 1 202 ? 23.868 11.178 -37.059 1.00 52.09 202 ILE A CA 1
ATOM 1580 C C . ILE A 1 202 ? 24.828 12.280 -37.545 1.00 52.09 202 ILE A C 1
ATOM 1582 O O . ILE A 1 202 ? 26.037 12.032 -37.601 1.00 52.09 202 ILE A O 1
ATOM 1586 N N . PRO A 1 203 ? 24.342 13.478 -37.912 1.00 47.62 203 PRO A N 1
ATOM 1587 C CA . PRO A 1 203 ? 25.209 14.563 -38.358 1.00 47.62 203 PRO A CA 1
ATOM 1588 C C . PRO A 1 203 ? 26.285 14.869 -37.305 1.00 47.62 203 PRO A C 1
ATOM 1590 O O . PRO A 1 203 ? 25.965 15.143 -36.150 1.00 47.62 203 PRO A O 1
ATOM 1593 N N . GLY A 1 204 ? 27.562 14.812 -37.697 1.00 55.44 204 GLY A N 1
ATOM 1594 C CA . GLY A 1 204 ? 28.704 15.057 -36.803 1.00 55.44 204 GLY A CA 1
ATOM 1595 C C . GLY A 1 204 ? 29.358 13.808 -36.199 1.00 55.44 204 GLY A C 1
ATOM 1596 O O . GLY A 1 204 ? 30.254 13.945 -35.367 1.00 55.44 204 GLY A O 1
ATOM 1597 N N . VAL A 1 205 ? 28.958 12.606 -36.620 1.00 47.38 205 VAL A N 1
ATOM 1598 C CA . VAL A 1 205 ? 29.614 11.344 -36.241 1.00 47.38 205 VAL A CA 1
ATOM 1599 C C . VAL A 1 205 ? 30.300 10.757 -37.471 1.00 47.38 205 VAL A C 1
ATOM 1601 O O . VAL A 1 205 ? 29.660 10.551 -38.502 1.00 47.38 205 VAL A O 1
ATOM 1604 N N . SER A 1 206 ? 31.612 10.535 -37.388 1.00 51.88 206 SER A N 1
ATOM 1605 C CA . SER A 1 206 ? 32.378 9.891 -38.459 1.00 51.88 206 SER A CA 1
ATOM 1606 C C . SER A 1 206 ? 31.965 8.414 -38.608 1.00 51.88 206 SER A C 1
ATOM 1608 O O . SER A 1 206 ? 31.361 7.831 -37.707 1.00 51.88 206 SER A O 1
ATOM 1610 N N . ALA A 1 207 ? 32.255 7.798 -39.759 1.00 52.91 207 ALA A N 1
ATOM 1611 C CA . ALA A 1 207 ? 31.859 6.419 -40.084 1.00 52.91 207 ALA A CA 1
ATOM 1612 C C . ALA A 1 207 ? 32.420 5.351 -39.115 1.00 52.91 207 ALA A C 1
ATOM 1614 O O . ALA A 1 207 ? 31.954 4.216 -39.110 1.00 52.91 207 ALA A O 1
ATOM 1615 N N . ASP A 1 208 ? 33.394 5.723 -38.285 1.00 55.06 208 ASP A N 1
ATOM 1616 C CA . ASP A 1 208 ? 34.002 4.942 -37.203 1.00 55.06 208 ASP A CA 1
ATOM 1617 C C . ASP A 1 208 ? 33.307 5.127 -35.834 1.00 55.06 208 ASP A C 1
ATOM 1619 O O . ASP A 1 208 ? 33.737 4.544 -34.842 1.00 55.06 208 ASP A O 1
ATOM 1623 N N . GLY A 1 209 ? 32.234 5.923 -35.758 1.00 51.97 209 GLY A N 1
ATOM 1624 C CA . GLY A 1 209 ? 31.502 6.205 -34.519 1.00 51.97 209 GLY A CA 1
ATOM 1625 C C . GLY A 1 209 ? 32.115 7.317 -33.662 1.00 51.97 209 GLY A C 1
ATOM 1626 O O . GLY A 1 209 ? 31.606 7.606 -32.577 1.00 51.97 209 GLY A O 1
ATOM 1627 N N . THR A 1 210 ? 33.179 7.973 -34.133 1.00 49.72 210 THR A N 1
ATOM 1628 C CA . THR A 1 210 ? 33.837 9.047 -33.388 1.00 49.72 210 THR A CA 1
ATOM 1629 C C . THR A 1 210 ? 33.049 10.351 -33.539 1.00 49.72 210 THR A C 1
ATOM 1631 O O . THR A 1 210 ? 32.830 10.838 -34.652 1.00 49.72 210 THR A O 1
ATOM 1634 N N . LEU A 1 211 ? 32.615 10.937 -32.415 1.00 47.06 211 LEU A N 1
ATOM 1635 C CA . LEU A 1 211 ? 31.990 12.263 -32.402 1.00 47.06 211 LEU A CA 1
ATOM 1636 C C . LEU A 1 211 ? 33.029 13.302 -32.836 1.00 47.06 211 LEU A C 1
ATOM 1638 O O . LEU A 1 211 ? 34.021 13.523 -32.136 1.00 47.06 211 LEU A O 1
ATOM 1642 N N . LEU A 1 212 ? 32.799 13.968 -33.967 1.00 48.91 212 LEU A N 1
ATOM 1643 C CA . LEU A 1 212 ? 33.616 15.104 -34.373 1.00 48.91 212 LEU A CA 1
ATOM 1644 C C . LEU A 1 212 ? 33.359 16.233 -33.368 1.00 48.91 212 LEU A C 1
ATOM 1646 O O . LEU A 1 212 ? 32.307 16.874 -33.392 1.00 48.91 212 LEU A O 1
ATOM 1650 N N . ARG A 1 213 ? 34.301 16.468 -32.443 1.00 46.34 213 ARG A N 1
ATOM 1651 C CA . ARG A 1 213 ? 34.245 17.644 -31.562 1.00 46.34 213 ARG A CA 1
ATOM 1652 C C . ARG A 1 213 ? 34.161 18.887 -32.447 1.00 46.34 213 ARG A C 1
ATOM 1654 O O . ARG A 1 213 ? 35.105 19.189 -33.175 1.00 46.34 213 ARG A O 1
ATOM 1661 N N . ARG A 1 214 ? 33.043 19.616 -32.369 1.00 48.44 214 ARG A N 1
ATOM 1662 C CA . ARG A 1 214 ? 32.930 20.947 -32.981 1.00 48.44 214 ARG A CA 1
ATOM 1663 C C . ARG A 1 214 ? 34.030 21.843 -32.392 1.00 48.44 214 ARG A C 1
ATOM 1665 O O . ARG A 1 214 ? 34.190 21.847 -31.168 1.00 48.44 214 ARG A O 1
ATOM 1672 N N . PRO A 1 215 ? 34.778 22.602 -33.212 1.00 41.28 215 PRO A N 1
ATOM 1673 C CA . PRO A 1 215 ? 35.633 23.652 -32.688 1.00 41.28 215 PRO A CA 1
ATOM 1674 C C . PRO A 1 215 ? 34.757 24.699 -31.988 1.00 41.28 215 PRO A C 1
ATOM 1676 O O . PRO A 1 215 ? 33.699 25.088 -32.487 1.00 41.28 215 PRO A O 1
ATOM 1679 N N . ILE A 1 216 ? 35.180 25.091 -30.790 1.00 43.38 216 ILE A N 1
ATOM 1680 C CA . ILE A 1 216 ? 34.503 26.070 -29.939 1.00 43.38 216 ILE A CA 1
ATOM 1681 C C . ILE A 1 216 ? 34.577 27.426 -30.653 1.00 43.38 216 ILE A C 1
ATOM 1683 O O . ILE A 1 216 ? 35.683 27.920 -30.863 1.00 43.38 216 ILE A O 1
ATOM 1687 N N . GLY A 1 217 ? 33.434 28.016 -31.032 1.00 45.34 217 GLY A N 1
ATOM 1688 C CA . GLY A 1 217 ? 33.418 29.410 -31.503 1.00 45.34 217 GLY A CA 1
ATOM 1689 C C . GLY A 1 217 ? 32.420 29.842 -32.583 1.00 45.34 217 GLY A C 1
ATOM 1690 O O . GLY A 1 217 ? 32.660 30.885 -33.177 1.00 45.34 217 GLY A O 1
ATOM 1691 N N . LEU A 1 218 ? 31.324 29.126 -32.858 1.00 40.47 218 LEU A N 1
ATOM 1692 C CA . LEU A 1 218 ? 30.238 29.649 -33.708 1.00 40.47 218 LEU A CA 1
ATOM 1693 C C . LEU A 1 218 ? 28.875 29.268 -33.115 1.00 40.47 218 LEU A C 1
ATOM 1695 O O . LEU A 1 218 ? 28.333 28.195 -33.393 1.00 40.47 218 LEU A O 1
ATOM 1699 N N . ASP A 1 219 ? 28.348 30.164 -32.281 1.00 47.91 219 ASP A N 1
ATOM 1700 C CA . ASP A 1 219 ? 26.969 30.138 -31.808 1.00 47.91 219 ASP A CA 1
ATOM 1701 C C . ASP A 1 219 ? 26.051 30.564 -32.952 1.00 47.91 219 ASP A C 1
ATOM 1703 O O . ASP A 1 219 ? 25.850 31.743 -33.239 1.00 47.91 219 ASP A O 1
ATOM 1707 N N . THR A 1 220 ? 25.478 29.585 -33.638 1.00 49.88 220 THR A N 1
ATOM 1708 C CA . THR A 1 220 ? 24.232 29.799 -34.370 1.00 49.88 220 THR A CA 1
ATOM 1709 C C . THR A 1 220 ? 23.275 28.706 -33.922 1.00 49.88 220 THR A C 1
ATOM 1711 O O . THR A 1 220 ? 23.605 27.523 -34.075 1.00 49.88 220 THR A O 1
ATOM 1714 N N . PRO A 1 221 ? 22.129 29.050 -33.309 1.00 39.69 221 PRO A N 1
ATOM 1715 C CA . PRO A 1 221 ? 21.165 28.045 -32.908 1.00 39.69 221 PRO A CA 1
ATOM 1716 C C . PRO A 1 221 ? 20.649 27.327 -34.157 1.00 39.69 221 PRO A C 1
ATOM 1718 O O . PRO A 1 221 ? 20.263 27.956 -35.143 1.00 39.69 221 PRO A O 1
ATOM 1721 N N . LEU A 1 222 ? 20.662 25.994 -34.108 1.00 43.44 222 LEU A N 1
ATOM 1722 C CA . LEU A 1 222 ? 19.937 25.153 -35.053 1.00 43.44 222 LEU A CA 1
ATOM 1723 C C . LEU A 1 222 ? 18.469 25.570 -34.980 1.00 43.44 222 LEU A C 1
ATOM 1725 O O . LEU A 1 222 ? 17.836 25.333 -33.957 1.00 43.44 222 LEU A O 1
ATOM 1729 N N . ASN A 1 223 ? 17.946 26.211 -36.024 1.00 41.22 223 ASN A N 1
ATOM 1730 C CA . ASN A 1 223 ? 16.510 26.393 -36.177 1.00 41.22 223 ASN A CA 1
ATOM 1731 C C . ASN A 1 223 ? 15.913 25.026 -36.571 1.00 41.22 223 ASN A C 1
ATOM 1733 O O . ASN A 1 223 ? 16.182 24.566 -37.682 1.00 41.22 223 ASN A O 1
ATOM 1737 N N . PRO A 1 224 ? 15.150 24.345 -35.695 1.00 44.09 224 PRO A N 1
ATOM 1738 C CA . PRO A 1 224 ? 14.588 23.034 -36.002 1.00 44.09 224 PRO A CA 1
ATOM 1739 C C . PRO A 1 224 ? 13.307 23.123 -36.849 1.00 44.09 224 PRO A C 1
ATOM 1741 O O . PRO A 1 224 ? 12.771 22.089 -37.238 1.00 44.09 224 PRO A O 1
ATOM 1744 N N . TYR A 1 225 ? 12.830 24.332 -37.161 1.00 37.84 225 TYR A N 1
ATOM 1745 C CA . T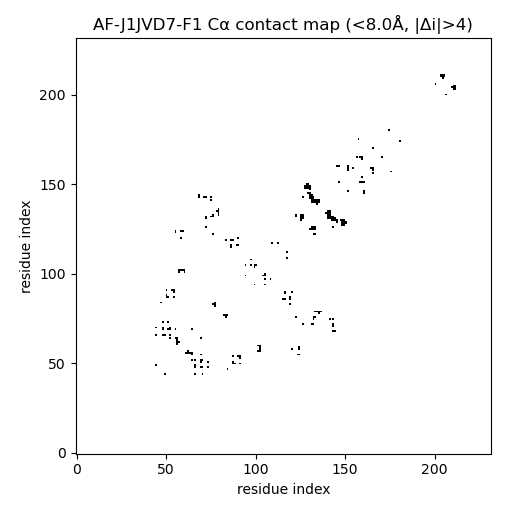YR A 1 225 ? 11.680 24.572 -38.028 1.00 37.84 225 TYR A CA 1
ATOM 1746 C C . TYR A 1 225 ? 12.140 25.388 -39.238 1.00 37.84 225 TYR A C 1
ATOM 1748 O O . TYR A 1 225 ? 12.220 26.615 -39.205 1.00 37.84 225 TYR A O 1
ATOM 1756 N N . GLY A 1 226 ? 12.531 24.678 -40.298 1.00 38.47 226 GLY A N 1
ATOM 1757 C CA . GLY A 1 226 ? 12.860 25.286 -41.581 1.00 38.47 226 GLY A CA 1
ATOM 1758 C C . GLY A 1 226 ? 11.640 26.012 -42.140 1.00 38.47 226 GLY A C 1
ATOM 1759 O O . GLY A 1 226 ? 10.619 25.386 -42.408 1.00 38.47 226 GLY A O 1
ATOM 1760 N N . ASN A 1 227 ? 11.754 27.325 -42.313 1.00 39.91 227 ASN A N 1
ATOM 1761 C CA . ASN A 1 227 ? 10.798 28.090 -43.098 1.00 39.91 227 ASN A CA 1
ATOM 1762 C C . ASN A 1 227 ? 11.245 27.976 -44.558 1.00 39.91 227 ASN A C 1
ATOM 1764 O O . ASN A 1 227 ? 12.382 28.331 -44.879 1.00 39.91 227 ASN A O 1
ATOM 1768 N N . GLU A 1 228 ? 10.383 27.440 -45.420 1.00 40.31 228 GLU A N 1
ATOM 1769 C CA . GLU A 1 228 ? 10.618 27.424 -46.864 1.00 40.31 228 GLU A CA 1
ATOM 1770 C C . GLU A 1 228 ? 10.774 28.858 -47.403 1.00 40.31 228 GLU A C 1
ATOM 1772 O O . GLU A 1 228 ? 10.109 29.776 -46.908 1.00 40.31 228 GLU A O 1
ATOM 1777 N N . PRO A 1 229 ? 11.639 29.084 -48.407 1.00 38.53 229 PRO A N 1
ATOM 1778 C CA . PRO A 1 229 ? 11.766 30.391 -49.029 1.00 38.53 229 PRO A CA 1
ATOM 1779 C C . PRO A 1 229 ? 10.508 30.700 -49.848 1.00 38.53 229 PRO A C 1
ATOM 1781 O O . PRO A 1 229 ? 10.251 30.088 -50.884 1.00 38.53 229 PRO A O 1
ATOM 1784 N N . GLY A 1 230 ? 9.732 31.670 -49.363 1.00 34.91 230 GLY A N 1
ATOM 1785 C CA . GLY A 1 230 ? 8.674 32.316 -50.125 1.00 34.91 230 GLY A CA 1
ATOM 1786 C C . GLY A 1 230 ? 9.255 33.047 -51.332 1.00 34.91 230 GLY A C 1
ATOM 1787 O O . GLY A 1 230 ? 10.229 33.788 -51.225 1.00 34.91 230 GLY A O 1
ATOM 1788 N N . THR A 1 231 ? 8.638 32.782 -52.472 1.00 36.84 231 THR A N 1
ATOM 1789 C CA . THR A 1 231 ? 8.750 33.487 -53.745 1.00 36.84 231 THR A CA 1
ATOM 1790 C C . THR A 1 231 ? 8.547 34.994 -53.597 1.00 36.84 231 THR A C 1
ATOM 1792 O O . THR A 1 231 ? 7.494 35.400 -53.110 1.00 36.84 231 THR A O 1
ATOM 1795 N N . GLU A 1 232 ? 9.513 35.783 -54.070 1.00 34.09 232 GLU A N 1
ATOM 1796 C CA . GLU A 1 232 ? 9.368 36.879 -55.051 1.00 34.09 232 GLU A CA 1
ATOM 1797 C C . GLU A 1 232 ? 10.750 37.383 -55.496 1.00 34.09 232 GLU A C 1
ATOM 1799 O O . GLU A 1 232 ? 11.649 37.517 -54.632 1.00 34.09 232 GLU A O 1
#

InterPro domains:
  IPR006311 Twin-arginine translocation pathway, signal sequence [PS51318] (1-41)
  IPR024651 FAD-containing D-sorbitol dehydrogenase small subunit [PF12318] (15-176)

Organism: NCBI:txid1094558

Nearest PDB structures (foldseek):
  8xcm-assembly1_B  TM=8.588E-01  e=3.843E-07  Gluconobacter japonicus
  6m6w-assembly1_H  TM=2.959E-01  e=5.319E+00  Shewanella oneidensis MR-1

pLDDT: mean 74.57, std 19.92, range [34.09, 97.5]

Radius of gyration: 34.15 Å; Cα contacts (8 Å, |Δi|>4): 145; chains: 1; bounding box: 118×56×74 Å

Secondary structure (DSSP, 8-state):
---------------HHHHHHHTTSSSSSSSSS-TTS-----PPPPHHHHHHHHHHHHHHT-S---HHHHHHHHHHHHTT-TTHHHHHHHHHHHHHHS--SSHHHHHHHHTTS-HHHHHHHHHHHHHHHHSEEEEPTTS-EEE--STT-GGGGGGTTTSPPTT---SSTTGGGSPPTT--PPPPPTTHHHHHHHS----SS-TTB-TTS-B--PPS-------SSPPP----

Solvent-accessible surface area (backbone atoms only — not comparable to full-atom values): 15301 Å² total; per-residue (Å²): 142,77,91,84,88,81,81,86,86,72,84,77,78,76,57,69,68,59,57,60,63,63,60,68,76,78,74,75,78,78,72,86,79,68,87,77,68,78,73,82,68,83,71,77,89,45,74,66,41,51,51,50,38,54,46,50,21,51,74,66,75,42,93,81,73,61,65,71,56,38,41,50,44,52,55,51,43,39,77,68,35,81,62,43,67,62,44,51,51,51,50,49,49,49,54,67,71,62,73,46,91,47,54,69,58,42,51,70,58,46,76,75,51,57,68,75,49,52,53,49,51,50,45,54,52,46,24,47,37,67,12,29,35,64,72,32,97,87,73,51,52,44,84,61,41,75,89,76,15,51,67,48,59,91,36,61,96,79,50,59,64,87,99,51,82,83,63,67,88,74,60,78,76,59,74,59,92,88,59,85,77,72,82,79,64,89,63,55,71,54,52,63,72,66,45,80,73,73,70,92,61,60,92,59,45,47,100,87,71,48,70,58,78,74,79,89,84,76,96,67,82,83,72,89,71,81,76,79,87,78,90,131

Sequence (232 aa):
MTEDLNTSNSEKTLNRRLFLQTGSLTLAVVTMGISRFNALAATDFTDQDQKFLQVSCFLTNRQNLKSDLAKRARHLILTIDEGFDDKVNKINQAIKQSEAHNIDEFLSTAQKLDVGLQDAIMAIVSSWYLGISPLQKNGHPGFITFTDALMYEPTKGITNPPTYAHAGTNYWINPPQSVKIPPMPDGIREWGNRSPKGHGQIPGVSADGTLLRRPIGLDTPLNPYGNEPGTE

Mean predicted aligned error: 17.69 Å